Protein AF-A0A7J6PY97-F1 (afdb_monomer_lite)

Structure (mmCIF, N/CA/C/O backbone):
data_AF-A0A7J6PY97-F1
#
_entry.id   AF-A0A7J6PY97-F1
#
loop_
_atom_site.group_PDB
_atom_site.id
_atom_site.type_symbol
_atom_site.label_atom_id
_atom_site.label_alt_id
_atom_site.label_comp_id
_atom_site.label_asym_id
_atom_site.label_entity_id
_atom_site.label_seq_id
_atom_site.pdbx_PDB_ins_code
_atom_site.Cartn_x
_atom_site.Cartn_y
_atom_site.Cartn_z
_atom_site.occupancy
_atom_site.B_iso_or_equiv
_atom_site.auth_seq_id
_atom_site.auth_comp_id
_atom_site.auth_asym_id
_atom_site.auth_atom_id
_atom_site.pdbx_PDB_model_num
ATOM 1 N N . LEU A 1 1 ? 40.413 -12.281 -19.363 1.00 60.97 1 LEU A N 1
ATOM 2 C CA . LEU A 1 1 ? 40.356 -11.923 -17.928 1.00 60.97 1 LEU A CA 1
ATOM 3 C C . LEU A 1 1 ? 39.486 -12.959 -17.243 1.00 60.97 1 LEU A C 1
ATOM 5 O O . LEU A 1 1 ? 38.268 -12.900 -17.372 1.00 60.97 1 LEU A O 1
ATOM 9 N N . ASP A 1 2 ? 40.110 -13.929 -16.581 1.00 72.38 2 ASP A N 1
ATOM 10 C CA . ASP A 1 2 ? 39.382 -14.990 -15.887 1.00 72.38 2 ASP A CA 1
ATOM 11 C C . ASP A 1 2 ? 38.907 -14.480 -14.530 1.00 72.38 2 ASP A C 1
ATOM 13 O O . ASP A 1 2 ? 39.695 -14.178 -13.638 1.00 72.38 2 ASP A O 1
ATOM 17 N N . THR A 1 3 ? 37.591 -14.368 -14.366 1.00 78.06 3 THR A N 1
ATOM 18 C CA . THR A 1 3 ? 36.982 -13.816 -13.145 1.00 78.06 3 THR A CA 1
ATOM 19 C C . THR A 1 3 ? 36.873 -14.836 -12.008 1.00 78.06 3 THR A C 1
ATOM 21 O O . THR A 1 3 ? 36.283 -14.527 -10.977 1.00 78.06 3 THR A O 1
ATOM 24 N N . VAL A 1 4 ? 37.410 -16.049 -12.185 1.00 72.69 4 VAL A N 1
ATOM 25 C CA . VAL A 1 4 ? 37.319 -17.159 -11.217 1.00 72.69 4 VAL A CA 1
ATOM 26 C C . VAL A 1 4 ? 38.023 -16.811 -9.904 1.00 72.69 4 VAL A C 1
ATOM 28 O O . VAL A 1 4 ? 37.472 -17.059 -8.840 1.00 72.69 4 VAL A O 1
ATOM 31 N N . TYR A 1 5 ? 39.174 -16.138 -9.968 1.00 78.81 5 TYR A N 1
ATOM 32 C CA . TYR A 1 5 ? 39.945 -15.726 -8.785 1.00 78.81 5 TYR A CA 1
ATOM 33 C C . TYR A 1 5 ? 39.371 -14.499 -8.061 1.00 78.81 5 TYR A C 1
ATOM 35 O O . TYR A 1 5 ? 39.820 -14.151 -6.976 1.00 78.81 5 TYR A O 1
ATOM 43 N N . CYS A 1 6 ? 38.378 -13.833 -8.656 1.00 79.06 6 CYS A N 1
ATOM 44 C CA . CYS A 1 6 ? 37.723 -12.659 -8.078 1.00 79.06 6 CYS A CA 1
ATOM 45 C C . CYS A 1 6 ? 36.507 -13.040 -7.207 1.00 79.06 6 CYS A C 1
ATOM 47 O O . CYS A 1 6 ? 35.892 -12.182 -6.581 1.00 79.06 6 CYS A O 1
ATOM 49 N N . SER A 1 7 ? 36.144 -14.325 -7.149 1.00 76.19 7 SER A N 1
ATOM 50 C CA . SER A 1 7 ? 35.022 -14.816 -6.348 1.00 76.19 7 SER A CA 1
ATOM 51 C C . SER A 1 7 ? 35.428 -16.008 -5.493 1.00 76.19 7 SER A C 1
ATOM 53 O O . SER A 1 7 ? 36.114 -16.901 -5.970 1.00 76.19 7 SER A O 1
ATOM 55 N N . SER A 1 8 ? 34.910 -16.083 -4.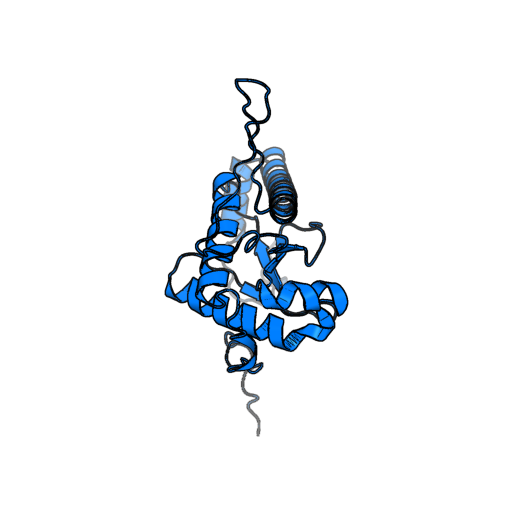267 1.00 78.69 8 SER A N 1
ATOM 56 C CA . SER A 1 8 ? 35.071 -17.252 -3.388 1.00 78.69 8 SER A CA 1
ATOM 57 C C . SER A 1 8 ? 34.285 -18.490 -3.852 1.00 78.69 8 SER A C 1
ATOM 59 O O . SER A 1 8 ? 34.395 -19.554 -3.249 1.00 78.69 8 SER A O 1
ATOM 61 N N . MET A 1 9 ? 33.474 -18.367 -4.911 1.00 78.69 9 MET A N 1
ATOM 62 C CA . MET A 1 9 ? 32.616 -19.434 -5.427 1.00 78.69 9 MET A CA 1
ATOM 63 C C . MET A 1 9 ? 33.289 -20.206 -6.567 1.00 78.69 9 MET A C 1
ATOM 65 O O . MET A 1 9 ? 33.683 -19.617 -7.572 1.00 78.69 9 MET A O 1
ATOM 69 N N . SER A 1 10 ? 33.322 -21.536 -6.444 1.00 74.38 10 SER A N 1
ATOM 70 C CA . SER A 1 10 ? 33.886 -22.460 -7.440 1.00 74.38 10 SER A CA 1
ATOM 71 C C . SER A 1 10 ? 33.006 -22.654 -8.684 1.00 74.38 10 SER A C 1
ATOM 73 O O . SER A 1 10 ? 33.524 -22.923 -9.764 1.00 74.38 10 SER A O 1
ATOM 75 N N . GLY A 1 11 ? 31.685 -22.476 -8.565 1.00 78.69 11 GLY A N 1
ATOM 76 C CA . GLY A 1 11 ? 30.726 -22.517 -9.672 1.00 78.69 11 GLY A CA 1
ATOM 77 C C . GLY A 1 11 ? 29.759 -21.336 -9.610 1.00 78.69 11 GLY A C 1
ATOM 78 O O . GLY A 1 11 ? 29.258 -20.995 -8.538 1.00 78.69 11 GLY A O 1
ATOM 79 N N . ARG A 1 12 ? 29.496 -20.691 -10.753 1.00 81.75 12 ARG A N 1
ATOM 80 C CA . ARG A 1 12 ? 28.625 -19.506 -10.843 1.00 81.75 12 ARG A CA 1
ATOM 81 C C . ARG A 1 12 ? 27.632 -19.646 -11.993 1.00 81.75 12 ARG A C 1
ATOM 83 O O . ARG A 1 12 ? 28.009 -20.019 -13.100 1.00 81.75 12 ARG A O 1
ATOM 90 N N . LYS A 1 13 ? 26.360 -19.336 -11.728 1.00 87.38 13 LYS A N 1
ATOM 91 C CA . LYS A 1 13 ? 25.319 -19.263 -12.762 1.00 87.38 13 LYS A CA 1
ATOM 92 C C . LYS A 1 13 ? 25.495 -17.990 -13.591 1.00 87.38 13 LYS A C 1
ATOM 94 O O . LYS A 1 13 ? 25.892 -16.949 -13.074 1.00 87.38 13 LYS A O 1
ATOM 99 N N . ALA A 1 14 ? 25.165 -18.063 -14.878 1.00 87.62 14 ALA A N 1
ATOM 100 C CA . ALA A 1 14 ? 25.245 -16.933 -15.803 1.00 87.62 14 ALA A CA 1
ATOM 101 C C . ALA A 1 14 ? 24.028 -15.986 -15.683 1.00 87.62 14 ALA A C 1
ATOM 103 O O . ALA A 1 14 ? 23.332 -15.724 -16.664 1.00 87.62 14 ALA A O 1
ATOM 104 N N . ASP A 1 15 ? 23.751 -15.462 -14.485 1.00 90.50 15 ASP A N 1
ATOM 105 C CA . ASP A 1 15 ? 22.575 -14.608 -14.235 1.00 90.50 15 ASP A CA 1
ATOM 106 C C . ASP A 1 15 ? 22.628 -13.279 -15.012 1.00 90.50 15 ASP A C 1
ATOM 108 O O . ASP A 1 15 ? 21.596 -12.756 -15.441 1.00 90.50 15 ASP A O 1
ATOM 112 N N . ALA A 1 16 ? 23.840 -12.787 -15.294 1.00 91.88 16 ALA A N 1
ATOM 113 C CA . ALA A 1 16 ? 24.071 -11.581 -16.087 1.00 91.88 16 ALA A CA 1
ATOM 114 C C . ALA A 1 16 ? 23.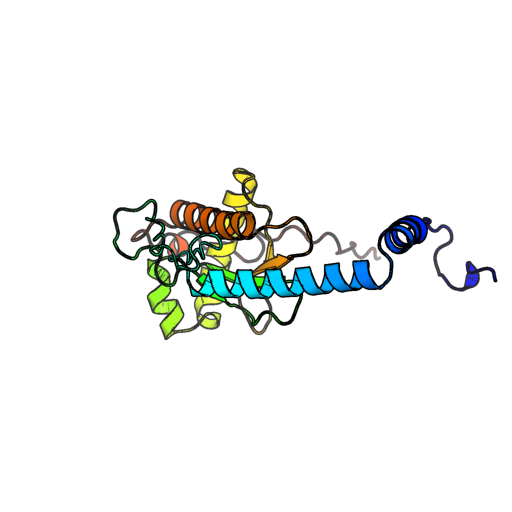500 -11.674 -17.512 1.00 91.88 16 ALA A C 1
ATOM 116 O O . ALA A 1 16 ? 23.140 -10.652 -18.090 1.00 91.88 16 ALA A O 1
ATOM 117 N N . PHE A 1 17 ? 23.367 -12.880 -18.077 1.00 92.81 17 PHE A N 1
ATOM 118 C CA . PHE A 1 17 ? 22.875 -13.051 -19.444 1.00 92.81 17 PHE A CA 1
ATOM 119 C C . PHE A 1 17 ? 21.411 -12.616 -19.594 1.00 92.81 17 PHE A C 1
ATOM 121 O O . PHE A 1 17 ? 21.061 -11.935 -20.557 1.00 92.81 17 PHE A O 1
ATOM 128 N N . LYS A 1 18 ? 20.560 -12.927 -18.606 1.00 94.69 18 LYS A N 1
ATOM 129 C CA . LYS A 1 18 ? 19.148 -12.504 -18.604 1.00 94.69 18 LYS A CA 1
ATOM 130 C C . LYS A 1 18 ? 19.026 -10.983 -18.523 1.00 94.69 18 LYS A C 1
ATOM 132 O O . LYS A 1 18 ? 18.247 -10.386 -19.262 1.00 94.69 18 LYS A O 1
ATOM 137 N N . ALA A 1 19 ? 19.825 -10.367 -17.649 1.00 93.50 19 ALA A N 1
ATOM 138 C CA . ALA A 1 19 ? 19.881 -8.917 -17.514 1.00 93.50 19 ALA A CA 1
ATOM 139 C C . ALA A 1 19 ? 20.387 -8.259 -18.806 1.00 93.50 19 ALA A C 1
ATOM 141 O O . ALA A 1 19 ? 19.787 -7.295 -19.269 1.00 93.50 19 ALA A O 1
ATOM 142 N N . TRP A 1 20 ? 21.427 -8.816 -19.432 1.00 95.25 20 TRP A N 1
ATOM 143 C CA . TRP A 1 20 ? 21.980 -8.316 -20.689 1.00 95.25 20 TRP A CA 1
ATOM 144 C C . TRP A 1 20 ? 20.972 -8.376 -21.843 1.00 95.25 20 TRP A C 1
ATOM 146 O O . TRP A 1 20 ? 20.809 -7.377 -22.539 1.00 95.25 20 TRP A O 1
ATOM 156 N N . ILE A 1 21 ? 20.242 -9.490 -22.015 1.00 96.94 21 ILE A N 1
ATOM 157 C CA . ILE A 1 21 ? 19.179 -9.593 -23.034 1.00 96.94 21 ILE A CA 1
ATOM 158 C C . ILE A 1 21 ? 18.110 -8.525 -22.803 1.00 96.94 21 ILE A C 1
ATOM 160 O O . ILE A 1 21 ? 17.719 -7.825 -23.739 1.00 96.94 21 ILE A O 1
ATOM 164 N N . LEU A 1 22 ? 17.641 -8.382 -21.560 1.00 95.25 22 LEU A N 1
ATOM 165 C CA . LEU A 1 22 ? 16.639 -7.376 -21.223 1.00 95.25 22 LEU A CA 1
ATOM 166 C C . LEU A 1 22 ? 17.145 -5.962 -21.540 1.00 95.25 22 LEU A C 1
ATOM 168 O O . LEU A 1 22 ? 16.422 -5.174 -22.149 1.00 95.25 22 LEU A O 1
ATOM 172 N N . TRP A 1 23 ? 18.393 -5.662 -21.181 1.00 95.81 23 TRP A N 1
ATOM 173 C CA . TRP A 1 23 ? 19.014 -4.363 -21.423 1.00 95.81 23 TRP A CA 1
ATOM 174 C C . TRP A 1 23 ? 19.186 -4.080 -22.916 1.00 95.81 23 TRP A C 1
ATOM 176 O O . TRP A 1 23 ? 18.902 -2.975 -23.363 1.00 95.81 23 TRP A O 1
ATOM 186 N N . LYS A 1 24 ? 19.579 -5.077 -23.718 1.00 96.50 24 LYS A N 1
ATOM 187 C CA . LYS A 1 24 ? 19.664 -4.940 -25.180 1.00 96.50 24 LYS A CA 1
ATOM 188 C C . LYS A 1 24 ? 18.303 -4.703 -25.827 1.00 96.50 24 LYS A C 1
ATOM 190 O O . LYS A 1 24 ? 18.230 -3.931 -26.775 1.00 96.50 24 LYS A O 1
ATOM 195 N N . LYS A 1 25 ? 17.239 -5.325 -25.310 1.00 96.38 25 LYS A N 1
ATOM 196 C CA . LYS A 1 25 ? 15.869 -5.115 -25.799 1.00 96.38 25 LYS A CA 1
ATOM 197 C C . LYS A 1 25 ? 15.329 -3.722 -25.459 1.00 96.38 25 LYS A C 1
ATOM 199 O O . LYS A 1 25 ? 14.658 -3.118 -26.284 1.00 96.38 25 LYS A O 1
ATOM 204 N N . MET A 1 26 ? 15.570 -3.243 -24.239 1.00 94.44 26 MET A N 1
ATOM 205 C CA . MET A 1 26 ? 14.973 -2.002 -23.723 1.00 94.44 26 MET A CA 1
ATOM 206 C C . MET A 1 26 ? 15.826 -0.753 -23.990 1.00 94.44 26 MET A C 1
ATOM 208 O O . MET A 1 26 ? 15.290 0.350 -24.085 1.00 94.44 26 MET A O 1
ATOM 212 N N . GLY A 1 27 ? 17.149 -0.910 -24.061 1.00 97.00 27 GLY A N 1
ATOM 213 C CA . GLY A 1 27 ? 18.105 0.194 -24.045 1.00 97.00 27 GLY A CA 1
ATOM 214 C C . GLY A 1 27 ? 18.125 0.963 -22.717 1.00 97.00 27 GLY A C 1
ATOM 215 O O . GLY A 1 27 ? 17.323 0.721 -21.809 1.00 97.00 27 GLY A O 1
ATOM 216 N N . ASP A 1 28 ? 19.035 1.931 -22.615 1.00 97.25 28 ASP A N 1
ATOM 217 C CA . ASP A 1 28 ? 19.195 2.753 -21.407 1.00 97.25 28 ASP A CA 1
ATOM 218 C C . ASP A 1 28 ? 17.947 3.598 -21.130 1.00 97.25 28 ASP A C 1
ATOM 220 O O . ASP A 1 28 ? 17.461 3.654 -19.999 1.00 97.25 28 ASP A O 1
ATOM 224 N N . CYS A 1 29 ? 17.367 4.198 -22.175 1.00 96.56 29 CYS A N 1
ATOM 225 C CA . CYS A 1 29 ? 16.146 4.993 -22.061 1.00 96.56 29 CYS A CA 1
ATOM 226 C C . CYS A 1 29 ? 14.952 4.151 -21.589 1.00 96.56 29 CYS A C 1
ATOM 228 O O . CYS A 1 29 ? 14.203 4.596 -20.721 1.00 96.56 29 CYS A O 1
ATOM 230 N N . GLY A 1 30 ? 14.783 2.930 -22.109 1.00 95.00 30 GLY A N 1
ATOM 231 C CA . GLY A 1 30 ? 13.690 2.045 -21.704 1.00 95.00 30 GLY A CA 1
ATOM 232 C C . GLY A 1 30 ? 13.821 1.580 -20.254 1.00 95.00 30 GLY A C 1
ATOM 233 O O . GLY A 1 30 ? 12.833 1.565 -19.518 1.00 95.00 30 GLY A O 1
ATOM 234 N N . MET A 1 31 ? 15.041 1.264 -19.810 1.00 94.75 31 MET A N 1
ATOM 235 C CA . MET A 1 31 ? 15.306 0.938 -18.405 1.00 94.75 31 MET A CA 1
ATOM 236 C C . MET A 1 31 ? 15.073 2.144 -17.488 1.00 94.75 31 MET A C 1
ATOM 238 O O . MET A 1 31 ? 14.416 2.005 -16.456 1.00 94.75 31 MET A O 1
ATOM 242 N N . ALA A 1 32 ? 15.526 3.336 -17.885 1.00 95.38 32 ALA A N 1
ATOM 243 C CA . ALA A 1 32 ? 15.281 4.565 -17.135 1.00 95.38 32 ALA A CA 1
ATOM 244 C C . ALA A 1 32 ? 13.780 4.884 -17.027 1.00 95.38 32 ALA A C 1
ATOM 246 O O . ALA A 1 32 ? 13.307 5.251 -15.954 1.00 95.38 32 ALA A O 1
ATOM 247 N N . ASN A 1 33 ? 13.012 4.691 -18.102 1.00 94.69 33 ASN A N 1
ATOM 248 C CA . ASN A 1 33 ? 11.563 4.896 -18.091 1.00 94.69 33 ASN A CA 1
ATOM 249 C C . ASN A 1 33 ? 10.845 3.912 -17.166 1.00 94.69 33 ASN A C 1
ATOM 251 O O . ASN A 1 33 ? 9.954 4.332 -16.435 1.00 94.69 33 ASN A O 1
ATOM 255 N N . ARG A 1 34 ? 11.268 2.641 -17.116 1.00 93.00 34 ARG A N 1
ATOM 256 C CA . ARG A 1 34 ? 10.727 1.679 -16.142 1.00 93.00 34 ARG A CA 1
ATOM 257 C C . ARG A 1 34 ? 10.962 2.122 -14.704 1.00 93.00 34 ARG A C 1
ATOM 259 O O . ARG A 1 34 ? 10.047 2.046 -13.898 1.00 93.00 34 ARG A O 1
ATOM 266 N N . VAL A 1 35 ? 12.161 2.610 -14.385 1.00 92.62 35 VAL A N 1
ATOM 267 C CA . VAL A 1 35 ? 12.449 3.128 -13.040 1.00 92.62 35 VAL A CA 1
ATOM 268 C C . VAL A 1 35 ? 11.568 4.338 -12.731 1.00 92.62 35 VAL A C 1
ATOM 270 O O . VAL A 1 35 ? 10.950 4.373 -11.673 1.00 92.62 35 VAL A O 1
ATOM 273 N N . ARG A 1 36 ? 11.448 5.299 -13.656 1.00 93.88 36 ARG A N 1
ATOM 274 C CA . ARG A 1 36 ? 10.569 6.468 -13.476 1.00 93.88 36 ARG A CA 1
ATOM 275 C C . ARG A 1 36 ? 9.121 6.058 -13.222 1.00 93.88 36 ARG A C 1
ATOM 277 O O . ARG A 1 36 ? 8.528 6.549 -12.271 1.00 93.88 36 ARG A O 1
ATOM 284 N N . LEU A 1 37 ? 8.602 5.116 -14.007 1.00 92.75 37 LEU A N 1
ATOM 285 C CA . LEU A 1 37 ? 7.240 4.606 -13.870 1.00 92.75 37 LEU A CA 1
ATOM 286 C C . LEU A 1 37 ? 6.983 4.013 -12.475 1.00 92.75 37 LEU A C 1
ATOM 288 O O . LEU A 1 37 ? 5.970 4.311 -11.854 1.00 92.75 37 LEU A O 1
ATOM 292 N N . VAL A 1 38 ? 7.937 3.249 -11.935 1.00 92.75 38 VAL A N 1
ATOM 293 C CA . VAL A 1 38 ? 7.866 2.703 -10.566 1.00 92.75 38 VAL A CA 1
ATOM 294 C C . VAL A 1 38 ? 7.747 3.812 -9.510 1.00 92.75 38 VAL A C 1
ATOM 296 O O . VAL A 1 38 ? 6.965 3.692 -8.560 1.00 92.75 38 VAL A O 1
ATOM 299 N N . TYR A 1 39 ? 8.496 4.908 -9.663 1.00 92.56 39 TYR A N 1
ATOM 300 C CA . TYR A 1 39 ? 8.377 6.066 -8.771 1.00 92.56 39 TYR A CA 1
ATOM 301 C C . TYR A 1 39 ? 7.027 6.769 -8.927 1.00 92.56 39 TYR A C 1
ATOM 303 O O . TYR A 1 39 ? 6.396 7.071 -7.914 1.00 92.56 39 TYR A O 1
ATOM 311 N N . THR A 1 40 ? 6.556 6.964 -10.162 1.00 92.31 40 THR A N 1
ATOM 312 C CA . THR A 1 40 ? 5.234 7.538 -10.451 1.00 92.31 40 THR A CA 1
ATOM 313 C C . THR A 1 40 ? 4.126 6.729 -9.782 1.00 92.31 40 THR A C 1
ATOM 315 O O . THR A 1 40 ? 3.372 7.286 -8.990 1.00 92.31 40 THR A O 1
ATOM 318 N N . HIS A 1 41 ? 4.097 5.407 -9.968 1.00 91.75 41 HIS A N 1
ATOM 319 C CA . HIS A 1 41 ? 3.106 4.546 -9.316 1.00 91.75 41 HIS A CA 1
ATOM 320 C C . HIS A 1 41 ? 3.176 4.607 -7.793 1.00 91.75 41 HIS A C 1
ATOM 322 O O . HIS A 1 41 ? 2.152 4.591 -7.120 1.00 91.75 41 HIS A O 1
ATOM 328 N N . THR A 1 42 ? 4.376 4.719 -7.220 1.00 93.62 42 THR A N 1
ATOM 329 C CA . THR A 1 42 ? 4.511 4.847 -5.764 1.00 93.62 42 THR A CA 1
ATOM 330 C C . THR A 1 42 ? 3.901 6.157 -5.256 1.00 93.62 42 THR A C 1
ATOM 332 O O . THR A 1 42 ? 3.226 6.157 -4.223 1.00 93.62 42 THR A O 1
ATOM 335 N N . GLN A 1 43 ? 4.096 7.260 -5.982 1.00 92.88 43 GLN A N 1
ATOM 336 C CA . GLN A 1 43 ? 3.505 8.558 -5.651 1.00 92.88 43 GLN A CA 1
ATOM 337 C C . GLN A 1 43 ? 1.983 8.556 -5.830 1.00 92.88 43 GLN A C 1
ATOM 339 O O . GLN A 1 43 ? 1.268 9.000 -4.932 1.00 92.88 43 GLN A O 1
ATOM 344 N N . GLU A 1 44 ? 1.486 8.003 -6.937 1.00 91.50 44 GLU A N 1
ATOM 345 C CA . GLU A 1 44 ? 0.053 7.841 -7.206 1.00 91.50 44 GLU A CA 1
ATOM 346 C C . GLU A 1 44 ? -0.616 7.000 -6.120 1.00 91.50 44 GLU A C 1
ATOM 348 O O . GLU A 1 44 ? -1.639 7.392 -5.560 1.00 91.50 44 GLU A O 1
ATOM 353 N N . PHE A 1 45 ? -0.004 5.877 -5.745 1.00 93.38 45 PHE A N 1
ATOM 354 C CA . PHE A 1 45 ? -0.554 5.013 -4.713 1.00 93.38 45 PHE A CA 1
ATOM 355 C C . PHE A 1 45 ? -0.591 5.699 -3.342 1.00 93.38 45 PHE A C 1
ATOM 357 O O . PHE A 1 45 ? -1.567 5.575 -2.601 1.00 93.38 45 PHE A O 1
ATOM 364 N N . ALA A 1 46 ? 0.442 6.480 -3.012 1.00 94.12 46 ALA A N 1
ATOM 365 C CA . ALA A 1 46 ? 0.458 7.296 -1.802 1.00 94.12 46 ALA A CA 1
ATOM 366 C C . ALA A 1 46 ? -0.615 8.398 -1.821 1.00 94.12 46 ALA A C 1
ATOM 368 O O . ALA A 1 46 ? -1.203 8.696 -0.782 1.00 94.12 46 ALA A O 1
ATOM 369 N N . ALA A 1 47 ? -0.902 8.990 -2.983 1.00 92.31 47 ALA A N 1
ATOM 370 C CA . ALA A 1 47 ? -2.000 9.940 -3.138 1.00 92.31 47 ALA A CA 1
ATOM 371 C C . ALA A 1 47 ? -3.367 9.264 -2.934 1.00 92.31 47 ALA A C 1
ATOM 373 O O . ALA A 1 47 ? -4.194 9.797 -2.195 1.00 92.31 47 ALA A O 1
ATOM 374 N N . MET A 1 48 ? -3.570 8.063 -3.489 1.00 91.69 48 MET A N 1
ATOM 375 C CA . MET A 1 48 ? -4.798 7.281 -3.286 1.00 91.69 48 MET A CA 1
ATOM 376 C C . MET A 1 48 ? -5.018 6.900 -1.820 1.00 91.69 48 MET A C 1
ATOM 378 O O . MET A 1 48 ? -6.142 6.967 -1.332 1.00 91.69 48 MET A O 1
ATOM 382 N N . LEU A 1 49 ? -3.954 6.541 -1.092 1.00 93.19 49 LEU A N 1
ATOM 383 C CA . LEU A 1 49 ? -4.035 6.260 0.347 1.00 93.19 49 LEU A CA 1
ATOM 384 C C . LEU A 1 49 ? -4.535 7.472 1.144 1.00 93.19 49 LEU A C 1
ATOM 386 O O . LEU A 1 49 ? -5.297 7.299 2.090 1.00 93.19 49 LEU A O 1
ATOM 390 N N . ARG A 1 50 ? -4.127 8.689 0.759 1.00 91.88 50 ARG A N 1
ATOM 391 C CA . ARG A 1 50 ? -4.565 9.934 1.410 1.00 91.88 50 ARG A CA 1
ATOM 392 C C . ARG A 1 50 ? -5.995 10.329 1.048 1.00 91.88 50 ARG A C 1
ATOM 394 O O . ARG A 1 50 ? -6.650 10.973 1.857 1.00 91.88 50 ARG A O 1
ATOM 401 N N . SER A 1 51 ? -6.456 10.006 -0.162 1.00 89.38 51 SER A N 1
ATOM 402 C CA . SER A 1 51 ? -7.799 10.380 -0.623 1.00 89.38 51 SER A CA 1
ATOM 403 C C . SER A 1 51 ? -8.877 9.348 -0.291 1.00 89.38 51 SER A C 1
ATOM 405 O O . SER A 1 51 ? -10.057 9.656 -0.424 1.00 89.38 51 SER A O 1
ATOM 407 N N . PHE A 1 52 ? -8.506 8.133 0.123 1.00 88.25 52 PHE A N 1
ATOM 408 C CA . PHE A 1 52 ? -9.452 7.072 0.475 1.00 88.25 52 PHE A CA 1
ATOM 409 C C . PHE A 1 52 ? -10.447 7.531 1.567 1.00 88.25 52 PHE A C 1
ATOM 411 O O . PHE A 1 52 ? -10.003 8.122 2.553 1.00 88.25 52 PHE A O 1
ATOM 418 N N . PRO A 1 53 ? -11.769 7.259 1.451 1.00 83.81 53 PRO A N 1
ATOM 419 C CA . PRO A 1 53 ? -12.465 6.354 0.515 1.00 83.81 53 PRO A CA 1
ATOM 420 C C . PRO A 1 53 ? -12.870 6.968 -0.829 1.00 83.81 53 PRO A C 1
ATOM 422 O O . PRO A 1 53 ? -13.603 6.343 -1.597 1.00 83.81 53 PRO A O 1
ATOM 425 N N . VAL A 1 54 ? -12.424 8.187 -1.115 1.00 83.00 54 VAL A N 1
ATOM 426 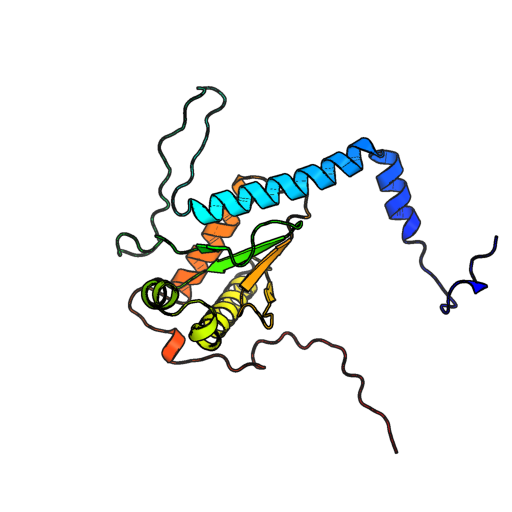C CA . VAL A 1 54 ? -12.795 8.907 -2.327 1.00 83.00 54 VAL A CA 1
ATOM 427 C C . VAL A 1 54 ? -11.845 8.555 -3.463 1.00 83.00 54 VAL A C 1
ATOM 429 O O . VAL A 1 54 ? -10.645 8.859 -3.417 1.00 83.00 54 VAL A O 1
ATOM 432 N N . ARG A 1 55 ? -12.400 7.964 -4.524 1.00 77.19 55 ARG A N 1
ATOM 433 C CA . ARG A 1 55 ? -11.711 7.872 -5.808 1.00 77.19 55 ARG A CA 1
ATOM 434 C C . ARG A 1 55 ? -11.988 9.138 -6.604 1.00 77.19 55 ARG A C 1
ATOM 436 O O . ARG A 1 55 ? -13.132 9.427 -6.937 1.00 77.19 55 ARG A O 1
ATOM 443 N N . LYS A 1 56 ? -10.930 9.875 -6.933 1.00 68.31 56 LYS A N 1
ATOM 444 C CA . LYS A 1 56 ? -10.993 10.935 -7.941 1.00 68.31 56 LYS A CA 1
ATOM 445 C C . LYS A 1 56 ? -10.654 10.300 -9.280 1.00 68.31 56 LYS A C 1
ATOM 447 O O . LYS A 1 56 ? -9.541 9.805 -9.446 1.00 68.31 56 LYS A O 1
ATOM 452 N N . GLN A 1 57 ? -11.618 10.259 -10.187 1.00 65.38 57 GLN A N 1
ATOM 453 C CA . GLN A 1 57 ? -11.410 9.801 -11.552 1.00 65.38 57 GLN A CA 1
ATOM 454 C C . GLN A 1 57 ? -11.404 11.031 -12.459 1.00 65.38 57 GLN A C 1
ATOM 456 O O . GLN A 1 57 ? -12.225 11.936 -12.308 1.00 65.38 57 GLN A O 1
ATOM 461 N N . PHE A 1 58 ? -10.394 11.118 -13.317 1.00 55.00 58 PHE A N 1
ATOM 462 C CA . PHE A 1 58 ? -10.297 12.168 -14.319 1.00 55.00 58 PHE A CA 1
ATOM 463 C C . PHE A 1 58 ? -10.737 11.561 -15.645 1.00 55.00 58 PHE A C 1
ATOM 465 O O . PHE A 1 58 ? -10.110 10.606 -16.105 1.00 55.00 58 PHE A O 1
ATOM 472 N N . ASP A 1 59 ? -11.823 12.077 -16.217 1.00 57.28 59 ASP A N 1
ATOM 473 C CA . ASP A 1 59 ? -12.255 11.686 -17.553 1.00 57.28 59 ASP A CA 1
ATOM 474 C C . ASP A 1 59 ? -11.450 12.496 -18.579 1.00 57.28 59 ASP A C 1
ATOM 476 O O . ASP A 1 59 ? -11.661 13.698 -18.766 1.00 57.28 59 ASP A O 1
ATOM 480 N N . GLU A 1 60 ? -10.497 11.834 -19.240 1.00 57.69 60 GLU A N 1
ATOM 481 C CA . GLU A 1 60 ? -9.681 12.442 -20.295 1.00 57.69 60 GLU A CA 1
ATOM 482 C C . GLU A 1 60 ? -10.515 12.878 -21.508 1.00 57.69 60 GLU A C 1
ATOM 484 O O . GLU A 1 60 ? -10.146 13.844 -22.177 1.00 57.69 60 GLU A O 1
ATOM 489 N N . ALA A 1 61 ? -11.642 12.211 -21.788 1.00 59.72 61 ALA A N 1
ATOM 490 C CA . ALA A 1 61 ? -12.497 12.528 -22.929 1.00 59.72 61 ALA A CA 1
ATOM 491 C C . ALA A 1 61 ? -13.331 13.793 -22.693 1.00 59.72 61 ALA A C 1
ATOM 493 O O . ALA A 1 61 ? -13.612 14.531 -23.639 1.00 59.72 61 ALA A O 1
ATOM 494 N N . GLN A 1 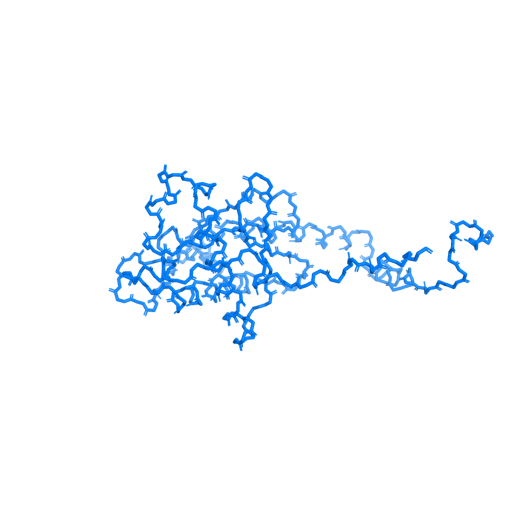62 ? -1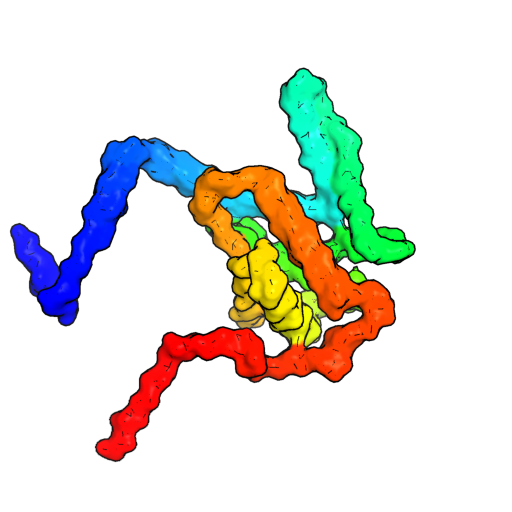3.709 14.059 -21.441 1.00 59.06 62 GLN A N 1
ATOM 495 C CA . GLN A 1 62 ? -14.523 15.219 -21.068 1.00 59.06 62 GLN A CA 1
ATOM 496 C C . GLN A 1 62 ? -13.718 16.357 -20.427 1.00 59.06 62 GLN A C 1
ATOM 498 O O . GLN A 1 62 ? -14.272 17.433 -20.217 1.00 59.06 62 GLN A O 1
ATOM 503 N N . GLN A 1 63 ? -12.427 16.149 -20.126 1.00 58.75 63 GLN A N 1
ATOM 504 C CA . GLN A 1 63 ? -11.585 17.088 -19.363 1.00 58.75 63 GLN A CA 1
ATOM 505 C C . GLN A 1 63 ? -12.245 17.561 -18.054 1.00 58.75 63 GLN A C 1
ATOM 507 O O . GLN A 1 63 ? -12.020 18.680 -17.587 1.00 58.75 63 GLN A O 1
ATOM 512 N N . LEU A 1 64 ? -13.067 16.703 -17.454 1.00 63.00 64 LEU A N 1
ATOM 513 C CA . LEU A 1 64 ? -13.810 16.975 -16.233 1.00 63.00 64 LEU A CA 1
ATOM 514 C C . LEU A 1 64 ? -13.439 15.928 -15.183 1.00 63.00 64 LEU A C 1
ATOM 516 O O . LEU A 1 64 ? -13.185 14.762 -15.487 1.00 63.00 64 LEU A O 1
ATOM 520 N N . TYR A 1 65 ? -13.385 16.362 -13.926 1.00 58.62 65 TYR A N 1
ATOM 521 C CA . TYR A 1 65 ? -13.363 15.424 -12.813 1.00 58.62 65 TYR A CA 1
ATOM 522 C C . TYR A 1 65 ? -14.755 14.816 -12.700 1.00 58.62 65 TYR A C 1
ATOM 524 O O . TYR A 1 65 ? -15.728 15.549 -12.520 1.00 58.62 65 TYR A O 1
ATOM 532 N N . GLU A 1 66 ? -14.838 13.494 -12.821 1.00 61.72 66 GLU A N 1
ATOM 533 C CA . GLU A 1 66 ? -16.072 12.774 -12.532 1.00 61.72 66 GLU A CA 1
ATOM 534 C C . GLU A 1 66 ? -16.416 12.928 -11.047 1.00 61.72 66 GLU A C 1
ATOM 536 O O . GLU A 1 66 ? -15.535 13.147 -10.200 1.00 61.72 66 GLU A O 1
ATOM 541 N N . ASP A 1 67 ? -17.706 12.802 -10.729 1.00 60.31 67 ASP A N 1
ATOM 542 C CA . ASP A 1 67 ? -18.163 12.838 -9.348 1.00 60.31 67 ASP A CA 1
ATOM 543 C C . ASP A 1 67 ? -17.391 11.803 -8.507 1.00 60.31 67 ASP A C 1
ATOM 545 O O . ASP A 1 67 ? -17.219 10.653 -8.928 1.00 60.31 67 ASP A O 1
ATOM 549 N N . PRO A 1 68 ? -16.898 12.188 -7.316 1.00 64.31 68 PRO A N 1
ATOM 550 C CA . PRO A 1 68 ? -16.077 11.317 -6.495 1.00 64.31 68 PRO A CA 1
ATOM 551 C C . PRO A 1 68 ? -16.828 10.030 -6.144 1.00 64.31 68 PRO A C 1
ATOM 553 O O . PRO A 1 68 ? -17.818 10.051 -5.411 1.00 64.31 68 PRO A O 1
ATOM 556 N N . ILE A 1 69 ? -16.323 8.891 -6.622 1.00 64.50 69 ILE A N 1
ATOM 557 C CA . ILE A 1 69 ? -16.872 7.585 -6.258 1.00 64.50 69 ILE A CA 1
ATOM 558 C C . ILE A 1 69 ? -16.467 7.326 -4.805 1.00 64.50 69 ILE A C 1
ATOM 560 O O . ILE A 1 69 ? -15.301 7.054 -4.505 1.00 64.50 69 ILE A O 1
ATOM 564 N N . VAL A 1 70 ? -17.435 7.456 -3.897 1.00 66.31 70 VAL A N 1
ATOM 565 C CA . VAL A 1 70 ? -17.272 7.118 -2.481 1.00 66.31 70 VAL A CA 1
ATOM 566 C C . VAL A 1 70 ? -17.529 5.628 -2.317 1.00 66.31 70 VAL A C 1
ATOM 568 O O . VAL A 1 70 ? -18.652 5.150 -2.493 1.00 66.31 70 VAL A O 1
ATOM 571 N N . GLU A 1 71 ? -16.489 4.881 -1.964 1.00 67.62 71 GLU A N 1
ATOM 572 C CA . GLU A 1 71 ? -16.631 3.453 -1.686 1.00 67.62 71 GLU A CA 1
ATOM 573 C C . GLU A 1 71 ? -17.450 3.260 -0.401 1.00 67.62 71 GLU A C 1
ATOM 575 O O . GLU A 1 71 ? -16.981 3.526 0.714 1.00 67.62 71 GLU A O 1
ATOM 580 N N . LYS A 1 72 ? -18.690 2.778 -0.554 1.00 63.34 72 LYS A N 1
ATOM 581 C CA . LYS A 1 72 ? -19.532 2.373 0.576 1.00 63.34 72 LYS A CA 1
ATOM 582 C C . LYS A 1 72 ? -18.916 1.134 1.220 1.00 63.34 72 LYS A C 1
ATOM 584 O O . LYS A 1 72 ? -18.670 0.127 0.558 1.00 63.34 72 LYS A O 1
ATOM 589 N N . GLY A 1 73 ? -18.614 1.227 2.513 1.00 58.28 73 GLY A N 1
ATOM 590 C CA . GLY A 1 73 ? -18.103 0.094 3.274 1.00 58.28 73 GLY A CA 1
ATOM 591 C C . GLY A 1 73 ? -19.137 -1.034 3.367 1.00 58.28 73 GLY A C 1
ATOM 592 O O . GLY A 1 73 ? -20.332 -0.782 3.239 1.00 58.28 73 GLY A O 1
ATOM 593 N N . PRO A 1 74 ? -18.702 -2.274 3.637 1.00 53.69 74 PRO A N 1
ATOM 594 C CA . PRO A 1 74 ? -19.590 -3.420 3.853 1.00 53.69 74 PRO A CA 1
ATOM 595 C C . PRO A 1 74 ? -20.403 -3.338 5.166 1.00 53.69 74 PRO A C 1
ATOM 597 O O . PRO A 1 74 ? -20.999 -4.329 5.571 1.00 53.69 74 PRO A O 1
ATOM 600 N N . SER A 1 75 ? -20.391 -2.196 5.858 1.00 55.56 75 SER A N 1
ATOM 601 C CA . SER A 1 75 ? -20.934 -2.007 7.203 1.00 55.56 75 SER A CA 1
ATOM 602 C C . SER A 1 75 ? -21.914 -0.839 7.239 1.00 55.56 75 SER A C 1
ATOM 604 O O . SER A 1 75 ? -21.601 0.224 6.708 1.00 55.56 75 SER A O 1
ATOM 606 N N . ASP A 1 76 ? -23.024 -1.002 7.959 1.00 58.22 76 ASP A N 1
ATOM 607 C CA . ASP A 1 76 ? -24.100 -0.011 8.144 1.00 58.22 76 ASP A CA 1
ATOM 608 C C . ASP A 1 76 ? -23.684 1.277 8.897 1.00 58.22 76 ASP A C 1
ATOM 610 O O . ASP A 1 76 ? -24.521 2.125 9.197 1.00 58.22 76 ASP A O 1
ATOM 614 N N . VAL A 1 77 ? -22.396 1.434 9.231 1.00 67.50 77 VAL A N 1
ATOM 615 C CA . VAL A 1 77 ? -21.858 2.585 9.969 1.00 67.50 77 VAL A CA 1
ATOM 616 C C . VAL A 1 77 ? -21.361 3.649 8.991 1.00 67.50 77 VAL A C 1
ATOM 618 O O . VAL A 1 77 ? -20.415 3.430 8.229 1.00 67.50 77 VAL A O 1
ATOM 621 N N . GLU A 1 78 ? -21.991 4.820 9.033 1.00 70.44 78 GLU A N 1
ATOM 622 C CA . GLU A 1 78 ? -21.586 5.996 8.263 1.00 70.44 78 GLU A CA 1
ATOM 623 C C . GLU A 1 78 ? -20.150 6.417 8.634 1.00 70.44 78 GLU A C 1
ATOM 625 O O . GLU A 1 78 ? -19.769 6.429 9.805 1.00 70.44 78 GLU A O 1
ATOM 630 N N . GLY A 1 79 ? -19.312 6.689 7.629 1.00 76.00 79 GLY A N 1
ATOM 631 C CA . GLY A 1 79 ? -17.905 7.057 7.839 1.00 76.00 79 GLY A CA 1
ATOM 632 C C . GLY A 1 79 ? -16.979 5.914 8.285 1.00 76.00 79 GLY A C 1
ATOM 633 O O . GLY A 1 79 ? -15.827 6.151 8.653 1.00 76.00 79 GLY A O 1
ATOM 634 N N . ALA A 1 80 ? -17.407 4.645 8.216 1.00 79.81 80 ALA A N 1
ATOM 635 C CA . ALA A 1 80 ? -16.571 3.496 8.602 1.00 79.81 80 ALA A CA 1
ATOM 636 C C . ALA A 1 80 ? -15.226 3.406 7.851 1.00 79.81 80 ALA A C 1
ATOM 638 O O . ALA A 1 80 ? -14.274 2.786 8.334 1.00 79.81 80 ALA A O 1
ATOM 639 N N . ASN A 1 81 ? -15.110 4.037 6.684 1.00 84.19 81 ASN A N 1
ATOM 640 C CA . ASN A 1 81 ? -13.900 4.045 5.861 1.00 84.19 81 ASN A CA 1
ATOM 641 C C . ASN A 1 81 ? -13.046 5.313 6.022 1.00 84.19 81 ASN A C 1
ATOM 643 O O . ASN A 1 81 ? -11.925 5.355 5.513 1.00 84.19 81 ASN A O 1
ATOM 647 N N . ASP A 1 82 ? -13.539 6.318 6.741 1.00 84.69 82 ASP A N 1
ATOM 648 C CA . ASP A 1 82 ? -12.888 7.622 6.821 1.00 84.69 82 ASP A CA 1
ATOM 649 C C . ASP A 1 82 ? -11.603 7.525 7.634 1.00 84.69 82 ASP A C 1
ATOM 651 O O . ASP A 1 82 ? -11.595 6.987 8.744 1.00 84.69 82 ASP A O 1
ATOM 655 N N . ASN A 1 83 ? -10.498 8.038 7.088 1.00 87.62 83 ASN A N 1
ATOM 656 C CA . ASN A 1 83 ? -9.178 7.931 7.712 1.00 87.62 83 ASN A CA 1
ATOM 657 C C . ASN A 1 83 ? -8.777 6.474 8.021 1.00 87.62 83 ASN A C 1
ATOM 659 O O . ASN A 1 83 ? -8.129 6.197 9.025 1.00 87.62 83 ASN A O 1
ATOM 663 N N . ALA A 1 84 ? -9.177 5.514 7.178 1.00 92.19 84 ALA A N 1
ATOM 664 C CA . ALA A 1 84 ? -8.780 4.115 7.346 1.00 92.19 84 ALA A CA 1
ATOM 665 C C . ALA A 1 84 ? -7.283 3.878 7.102 1.00 92.19 84 ALA A C 1
ATOM 667 O O . ALA A 1 84 ? -6.705 2.959 7.686 1.00 92.19 84 ALA A O 1
ATOM 668 N N . PHE A 1 85 ? -6.664 4.682 6.235 1.00 95.38 85 PHE A N 1
ATOM 669 C CA . PHE A 1 85 ? -5.285 4.509 5.799 1.00 95.38 85 PHE A CA 1
ATOM 670 C C . PHE A 1 85 ? -4.399 5.676 6.231 1.00 95.38 85 PHE A C 1
ATOM 672 O O . PHE A 1 85 ? -4.766 6.841 6.091 1.00 95.38 85 PHE A O 1
ATOM 679 N N . HIS A 1 86 ? -3.189 5.356 6.690 1.00 95.25 86 HIS A N 1
ATOM 680 C CA . HIS A 1 86 ? -2.171 6.343 7.055 1.00 95.25 86 HIS A CA 1
ATOM 681 C C . HIS A 1 86 ? -0.824 5.962 6.466 1.00 95.25 86 HIS A C 1
ATOM 683 O O . HIS A 1 86 ? -0.4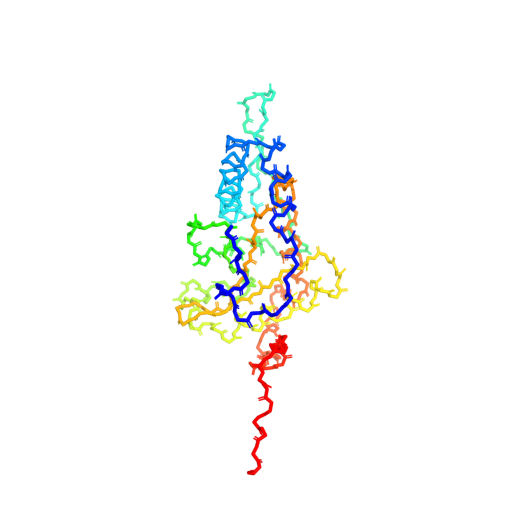06 4.811 6.564 1.00 95.25 86 HIS A O 1
ATOM 689 N N . LEU A 1 87 ? -0.113 6.924 5.881 1.00 96.00 87 LEU A N 1
ATOM 690 C CA . LEU A 1 87 ? 1.236 6.674 5.387 1.00 96.00 87 LEU A CA 1
ATOM 691 C C . LEU A 1 87 ? 2.194 6.468 6.555 1.00 96.00 87 LEU A C 1
ATOM 693 O O . LEU A 1 87 ? 2.265 7.281 7.474 1.00 96.00 87 LEU A O 1
ATOM 697 N N . ALA A 1 88 ? 2.953 5.377 6.488 1.00 93.94 88 ALA A N 1
ATOM 698 C CA . ALA A 1 88 ? 4.028 5.126 7.426 1.00 93.94 88 ALA A CA 1
ATOM 699 C C . ALA A 1 88 ? 5.243 5.958 7.049 1.00 93.94 88 ALA A C 1
ATOM 701 O O . ALA A 1 88 ? 5.808 6.613 7.910 1.00 93.94 88 ALA A O 1
ATOM 702 N N . PHE A 1 89 ? 5.627 5.993 5.776 1.00 92.56 89 PHE A N 1
ATOM 703 C CA . PHE A 1 89 ? 6.732 6.813 5.284 1.00 92.56 89 PHE A CA 1
ATOM 704 C C . PHE A 1 89 ? 6.301 7.561 4.029 1.00 92.56 89 PHE A C 1
ATOM 706 O O . PHE A 1 89 ? 5.511 7.042 3.240 1.00 92.56 89 PHE A O 1
ATOM 713 N N . GLU A 1 90 ? 6.860 8.753 3.831 1.00 93.38 90 GLU A N 1
ATOM 714 C CA . GLU A 1 90 ? 6.743 9.431 2.545 1.00 93.38 90 GLU A CA 1
ATOM 715 C C . GLU A 1 90 ? 7.407 8.583 1.445 1.00 93.38 90 GLU A C 1
ATOM 717 O O . GLU A 1 90 ? 8.442 7.952 1.697 1.00 93.38 90 GLU A O 1
ATOM 722 N N . PRO A 1 91 ? 6.822 8.527 0.236 1.00 89.56 91 PRO A N 1
ATOM 723 C CA . PRO A 1 91 ? 7.270 7.650 -0.838 1.00 89.56 91 PRO A CA 1
ATOM 724 C C . PRO A 1 91 ? 8.570 8.173 -1.469 1.00 89.56 91 PRO A C 1
ATOM 726 O O . PRO A 1 91 ? 8.572 8.798 -2.525 1.00 89.56 91 PRO A O 1
ATOM 729 N N . THR A 1 92 ? 9.700 7.910 -0.812 1.00 88.00 92 THR A N 1
ATOM 730 C CA . THR A 1 92 ? 11.053 8.241 -1.300 1.00 88.00 92 THR A CA 1
ATOM 731 C C . THR A 1 92 ? 11.708 7.097 -2.076 1.00 88.00 92 THR A C 1
ATOM 733 O O . THR A 1 92 ? 12.733 7.283 -2.729 1.00 88.00 92 THR A O 1
ATOM 736 N N . SER A 1 93 ? 11.124 5.899 -2.018 1.00 87.06 93 SER A N 1
ATOM 737 C CA . SER A 1 93 ? 11.633 4.673 -2.642 1.00 87.06 93 SER A CA 1
ATOM 738 C C . SER A 1 93 ? 10.574 4.034 -3.542 1.00 87.06 93 SER A C 1
ATOM 740 O O . SER A 1 93 ? 9.455 4.520 -3.621 1.00 87.06 93 SER A O 1
ATOM 742 N N . ALA A 1 94 ? 10.888 2.901 -4.174 1.00 90.25 94 ALA A N 1
ATOM 743 C CA . ALA A 1 94 ? 9.947 2.108 -4.978 1.00 90.25 94 ALA A CA 1
ATOM 744 C C . ALA A 1 94 ? 8.869 1.361 -4.155 1.00 90.25 94 ALA A C 1
ATOM 746 O O . ALA A 1 94 ? 8.275 0.388 -4.625 1.00 90.25 94 ALA A O 1
ATOM 747 N N . CYS A 1 95 ? 8.698 1.708 -2.880 1.00 92.81 95 CYS A N 1
ATOM 748 C CA . CYS A 1 95 ? 7.816 1.016 -1.952 1.00 92.81 95 CYS A CA 1
ATOM 749 C C . CYS A 1 95 ? 6.866 2.000 -1.282 1.00 92.81 95 CYS A C 1
ATOM 751 O O . CYS A 1 95 ? 7.299 3.015 -0.738 1.00 92.81 95 CYS A O 1
ATOM 753 N N . THR A 1 96 ? 5.589 1.642 -1.246 1.00 94.88 96 THR A N 1
ATOM 754 C CA . THR A 1 96 ? 4.576 2.360 -0.477 1.00 94.88 96 THR A CA 1
ATOM 755 C C . THR A 1 96 ? 4.434 1.692 0.884 1.00 94.88 96 THR A C 1
ATOM 757 O O . THR A 1 96 ? 4.168 0.489 0.965 1.00 94.88 96 THR A O 1
ATOM 760 N N . CYS A 1 97 ? 4.627 2.467 1.952 1.00 95.44 97 CYS A N 1
ATOM 761 C CA . CYS A 1 97 ? 4.547 1.987 3.328 1.00 95.44 97 CYS A CA 1
ATOM 762 C C . CYS A 1 97 ? 3.377 2.656 4.053 1.00 95.44 97 CYS A C 1
ATOM 764 O O . CYS A 1 97 ? 3.315 3.885 4.095 1.00 95.44 97 CYS A O 1
ATOM 766 N N . PHE A 1 98 ? 2.467 1.879 4.640 1.00 96.62 98 PHE A N 1
ATOM 767 C CA . PHE A 1 98 ? 1.239 2.411 5.240 1.00 96.62 98 PHE A CA 1
ATOM 768 C C . PHE A 1 98 ? 0.688 1.538 6.374 1.00 96.62 98 PHE A C 1
ATOM 770 O O . PHE A 1 98 ? 1.039 0.368 6.517 1.00 96.62 98 PHE A O 1
ATOM 777 N N . TRP A 1 99 ? -0.219 2.109 7.160 1.00 96.94 99 TRP A N 1
ATOM 778 C CA . TRP A 1 99 ? -1.078 1.415 8.111 1.00 96.94 99 TRP A CA 1
ATOM 779 C C . TRP A 1 99 ? -2.516 1.413 7.612 1.00 96.94 99 TRP A C 1
ATOM 781 O O . TRP A 1 99 ? -2.974 2.390 7.022 1.00 96.94 99 TRP A O 1
ATOM 791 N N . TRP A 1 100 ? -3.223 0.323 7.893 1.00 96.06 100 TRP A N 1
ATOM 792 C CA . TRP A 1 100 ? -4.681 0.307 7.913 1.00 96.06 100 TRP A CA 1
ATOM 793 C C . TRP A 1 100 ? -5.113 0.220 9.375 1.00 96.06 100 TRP A C 1
ATOM 795 O O . TRP A 1 100 ? -4.622 -0.650 10.101 1.00 96.06 100 TRP A O 1
ATOM 805 N N . VAL A 1 101 ? -5.978 1.133 9.813 1.00 94.69 101 VAL A N 1
ATOM 806 C CA . VAL A 1 101 ? -6.383 1.253 11.217 1.00 94.69 101 VAL A CA 1
ATOM 807 C C . VAL A 1 101 ? -7.876 0.923 11.356 1.00 94.69 101 VAL A C 1
ATOM 809 O O . VAL A 1 101 ? -8.708 1.572 10.703 1.00 94.69 101 VAL A O 1
ATOM 812 N N . PRO A 1 102 ? -8.240 -0.064 12.202 1.00 92.94 102 PRO A N 1
ATOM 813 C CA . PRO A 1 102 ? -9.635 -0.392 12.488 1.00 92.94 102 PRO A CA 1
ATOM 814 C C . PRO A 1 102 ? -10.405 0.829 12.985 1.00 92.94 102 PRO A C 1
ATOM 816 O O . PRO A 1 102 ? -9.849 1.608 13.754 1.00 92.94 102 PRO A O 1
ATOM 819 N N . TYR A 1 103 ? -11.679 0.959 12.599 1.00 90.62 103 TYR A N 1
ATOM 820 C CA . TYR A 1 103 ? -12.539 2.112 12.915 1.00 90.62 103 TYR A CA 1
ATOM 821 C C . TYR A 1 103 ? -12.427 2.570 14.378 1.00 90.62 103 TYR A C 1
ATOM 823 O O . TYR A 1 103 ? -12.032 3.697 14.660 1.00 90.62 103 TYR A O 1
ATOM 831 N N . ASP A 1 104 ? -12.656 1.648 15.302 1.00 89.19 104 ASP A N 1
ATOM 832 C CA . ASP A 1 104 ? -12.629 1.892 16.744 1.00 89.19 104 ASP A CA 1
ATOM 833 C C . ASP A 1 104 ? -11.233 2.266 17.308 1.00 89.19 104 ASP A C 1
ATOM 835 O O . ASP A 1 104 ? -11.134 2.787 18.418 1.00 89.19 104 ASP A O 1
ATOM 839 N N . LEU A 1 105 ? -10.140 1.966 16.591 1.00 90.94 105 LEU A N 1
ATOM 840 C CA . LEU A 1 105 ? -8.764 2.273 17.013 1.00 90.94 105 LEU A CA 1
ATOM 841 C C . LEU A 1 105 ? -8.289 3.638 16.486 1.00 90.94 105 LEU A C 1
ATOM 843 O O . LEU A 1 105 ? -7.289 4.167 16.973 1.00 90.94 105 LEU A O 1
ATOM 847 N N . ARG A 1 106 ? -8.996 4.234 15.515 1.00 91.25 106 ARG A N 1
ATOM 848 C CA . ARG A 1 106 ? -8.573 5.474 14.838 1.00 91.25 106 ARG A CA 1
ATOM 849 C C . ARG A 1 106 ? -8.462 6.662 15.782 1.00 91.25 106 ARG A C 1
ATOM 851 O O . ARG A 1 106 ? -7.496 7.414 15.687 1.00 91.25 106 ARG A O 1
ATOM 858 N N . GLU A 1 107 ? -9.397 6.810 16.718 1.00 91.12 107 GLU A N 1
ATOM 859 C CA . GLU A 1 107 ? -9.373 7.916 17.684 1.00 91.12 107 GLU A CA 1
ATOM 860 C C . GLU A 1 107 ? -8.098 7.876 18.541 1.00 91.12 107 GLU A C 1
ATOM 862 O O . GLU A 1 107 ? -7.362 8.861 18.635 1.00 91.12 107 GLU A O 1
ATOM 867 N N . ARG A 1 108 ? -7.777 6.701 19.096 1.00 91.50 108 ARG A N 1
ATOM 868 C CA . ARG A 1 108 ? -6.538 6.498 19.859 1.00 91.50 108 ARG A CA 1
ATOM 869 C C . ARG A 1 108 ? -5.303 6.657 18.983 1.00 91.50 108 ARG A C 1
ATOM 871 O O . ARG A 1 108 ? -4.335 7.265 19.425 1.00 91.50 108 ARG A O 1
ATOM 878 N N . PHE A 1 109 ? -5.336 6.166 17.746 1.00 93.19 109 PHE A N 1
ATOM 879 C CA . PHE A 1 109 ? -4.217 6.291 16.811 1.00 93.19 109 PHE A CA 1
ATOM 880 C C . PHE A 1 109 ? -3.858 7.754 16.537 1.00 93.19 109 PHE A C 1
ATOM 882 O O . PHE A 1 109 ? -2.678 8.095 16.514 1.00 93.19 109 PHE A O 1
ATOM 889 N N . MET A 1 110 ? -4.858 8.626 16.408 1.00 91.56 110 MET A N 1
ATOM 890 C CA . MET A 1 110 ? -4.650 10.064 16.215 1.00 91.56 110 MET A CA 1
ATOM 891 C C . MET A 1 110 ? -4.155 10.778 17.472 1.00 91.56 110 MET A C 1
ATOM 893 O O . MET A 1 110 ? -3.366 11.713 17.376 1.00 91.56 110 MET A O 1
ATOM 897 N N . LYS A 1 111 ? -4.610 10.344 18.652 1.00 93.44 111 LYS A N 1
ATOM 898 C CA . LYS A 1 111 ? -4.277 10.985 19.930 1.00 93.44 111 LYS A CA 1
ATOM 899 C C . LYS A 1 111 ? -2.919 10.555 20.490 1.00 93.44 111 LYS A C 1
ATOM 901 O O . LYS A 1 111 ? -2.159 11.390 20.966 1.00 93.44 111 LYS A O 1
ATOM 906 N N . GLU A 1 112 ? -2.647 9.254 20.486 1.00 92.62 112 GLU A N 1
ATOM 907 C CA . GLU A 1 112 ? -1.476 8.632 21.121 1.00 92.62 112 GLU A CA 1
ATOM 908 C C . GLU A 1 112 ? -0.342 8.364 20.115 1.00 92.62 112 GLU A C 1
ATOM 910 O O . GLU A 1 112 ? 0.818 8.214 20.499 1.00 92.62 112 GLU A O 1
ATOM 915 N N . GLY A 1 113 ? -0.664 8.324 18.819 1.00 91.69 113 GLY A N 1
ATOM 916 C CA . GLY A 1 113 ? 0.274 8.014 17.748 1.00 91.69 113 GLY A CA 1
ATOM 917 C C . GLY A 1 113 ? 0.537 6.510 17.571 1.00 91.69 113 GLY A C 1
ATOM 918 O O . GLY A 1 113 ? 0.176 5.682 18.412 1.00 91.69 113 GLY A O 1
ATOM 919 N N . PRO A 1 114 ? 1.205 6.122 16.470 1.00 91.62 114 PRO A N 1
ATOM 920 C CA . PRO A 1 114 ? 1.419 4.718 16.131 1.00 91.62 114 PRO A CA 1
ATOM 921 C C . PRO A 1 114 ? 2.284 3.985 17.164 1.00 91.62 114 PRO A C 1
ATOM 923 O O . PRO A 1 114 ? 1.999 2.837 17.494 1.00 91.62 114 PRO A O 1
ATOM 926 N N . HIS A 1 115 ? 3.323 4.632 17.705 1.00 91.19 115 HIS A N 1
ATOM 927 C CA . HIS A 1 115 ? 4.284 3.983 18.604 1.00 91.19 115 HIS A CA 1
ATOM 928 C C . HIS A 1 115 ? 3.629 3.456 19.894 1.00 91.19 115 HIS A C 1
ATOM 930 O O . HIS A 1 115 ? 3.916 2.335 20.314 1.00 91.19 115 HIS A O 1
ATOM 936 N N . ALA A 1 116 ? 2.697 4.220 20.475 1.00 90.75 116 ALA A N 1
ATOM 937 C CA . ALA A 1 116 ? 1.943 3.810 21.660 1.00 90.75 116 ALA A CA 1
ATOM 938 C C . ALA A 1 116 ? 1.078 2.561 21.406 1.00 90.75 116 ALA A C 1
ATOM 940 O O . ALA A 1 116 ? 0.920 1.724 22.292 1.00 90.75 116 ALA A O 1
ATOM 941 N N . LEU A 1 117 ? 0.589 2.398 20.172 1.00 91.19 117 LEU A N 1
ATOM 942 C CA . LEU A 1 117 ? -0.294 1.311 19.740 1.00 91.19 117 LEU A CA 1
ATOM 943 C C . LEU A 1 117 ? 0.449 0.143 19.080 1.00 91.19 117 LEU A C 1
ATOM 945 O O . LEU A 1 117 ? -0.123 -0.604 18.284 1.00 91.19 117 LEU A O 1
ATOM 949 N N . SER A 1 118 ? 1.744 -0.020 19.361 1.00 90.75 118 SER A N 1
ATOM 950 C CA . SER A 1 118 ? 2.586 -1.013 18.684 1.00 90.75 118 SER A CA 1
ATOM 951 C C . SER A 1 118 ? 2.033 -2.444 18.780 1.00 90.75 118 SER A C 1
ATOM 953 O O . SER A 1 118 ? 2.039 -3.183 17.791 1.00 90.75 118 SER A O 1
ATOM 955 N N . LYS A 1 119 ? 1.484 -2.833 19.940 1.00 89.75 119 LYS A N 1
ATOM 956 C CA . LYS A 1 119 ? 0.927 -4.180 20.169 1.00 89.75 119 LYS A CA 1
ATOM 957 C C . LYS A 1 119 ? -0.373 -4.403 19.394 1.00 89.75 119 LYS A C 1
ATOM 959 O O . LYS A 1 119 ? -0.573 -5.468 18.801 1.00 89.75 119 LYS A O 1
ATOM 964 N N . GLU A 1 120 ? -1.242 -3.402 19.381 1.00 91.06 120 GLU A N 1
ATOM 965 C CA . GLU A 1 120 ? -2.510 -3.414 18.664 1.00 91.06 120 GLU A CA 1
ATOM 966 C C . GLU A 1 120 ? -2.269 -3.458 17.153 1.00 91.06 120 GLU A C 1
ATOM 968 O O . GLU A 1 120 ? -2.800 -4.338 16.476 1.00 91.06 120 GLU A O 1
ATOM 973 N N . LEU A 1 121 ? -1.397 -2.590 16.630 1.00 92.75 121 LEU A N 1
ATOM 974 C CA . LEU A 1 121 ? -1.041 -2.553 15.209 1.00 92.75 121 LEU A CA 1
ATOM 975 C C . LEU A 1 121 ? -0.377 -3.856 14.750 1.00 92.75 121 LEU A C 1
ATOM 977 O O . LEU A 1 121 ? -0.688 -4.357 13.669 1.00 92.75 121 LEU A O 1
ATOM 981 N N . PHE A 1 122 ? 0.481 -4.454 15.583 1.00 92.25 122 PHE A N 1
ATOM 982 C CA . PHE A 1 122 ? 1.054 -5.770 15.301 1.00 92.25 122 PHE A CA 1
ATOM 983 C C . PHE A 1 122 ? -0.028 -6.853 15.210 1.00 92.25 122 PHE A C 1
ATOM 985 O O . PHE A 1 122 ? -0.030 -7.644 14.267 1.00 92.25 122 PHE A O 1
ATOM 992 N N . THR A 1 123 ? -0.986 -6.862 16.141 1.00 91.00 123 THR A N 1
ATOM 993 C CA . THR A 1 123 ? -2.109 -7.816 16.135 1.00 91.00 123 THR A CA 1
ATOM 994 C C . THR A 1 123 ? -2.994 -7.638 14.902 1.00 91.00 123 THR A C 1
ATOM 996 O O . THR A 1 123 ? -3.353 -8.625 14.253 1.00 91.00 123 THR A O 1
ATOM 999 N N . VAL A 1 124 ? -3.298 -6.389 14.537 1.00 92.50 124 VAL A N 1
ATOM 1000 C CA . VAL A 1 124 ? -4.049 -6.052 13.322 1.00 92.50 124 VAL A CA 1
ATOM 1001 C C . VAL A 1 124 ? -3.337 -6.598 12.087 1.00 92.50 124 VAL A C 1
ATOM 1003 O O . VAL A 1 124 ? -3.934 -7.358 11.322 1.00 92.50 124 VAL A O 1
ATOM 1006 N N . ALA A 1 125 ? -2.046 -6.297 11.936 1.00 93.38 125 ALA A N 1
ATOM 1007 C CA . ALA A 1 125 ? -1.257 -6.739 10.793 1.00 93.38 125 ALA A CA 1
ATOM 1008 C C . ALA A 1 125 ? -1.164 -8.273 10.699 1.00 93.38 125 ALA A C 1
ATOM 1010 O O . ALA A 1 125 ? -1.323 -8.842 9.619 1.00 93.38 125 ALA A O 1
ATOM 1011 N N . CYS A 1 126 ? -0.980 -8.961 11.829 1.00 91.12 126 CYS A N 1
ATOM 1012 C CA . CYS A 1 126 ? -0.918 -10.421 11.893 1.00 91.12 126 CYS A CA 1
ATOM 1013 C C . CYS A 1 126 ? -2.211 -11.087 11.417 1.00 91.12 126 CYS A C 1
ATOM 1015 O O . CYS A 1 126 ? -2.181 -11.951 10.535 1.00 91.12 126 CYS A O 1
ATOM 1017 N N . ARG A 1 127 ? -3.355 -10.671 11.971 1.00 91.19 127 ARG A N 1
ATOM 1018 C CA . ARG A 1 127 ? -4.652 -11.266 11.626 1.00 91.19 127 ARG A CA 1
ATOM 1019 C C . ARG A 1 127 ? -5.044 -10.983 10.188 1.00 91.19 127 ARG A C 1
ATOM 1021 O O . ARG A 1 127 ? -5.427 -11.907 9.475 1.00 91.19 127 ARG A O 1
ATOM 1028 N N . MET A 1 128 ? -4.888 -9.734 9.751 1.00 94.19 128 MET A N 1
ATOM 1029 C CA . MET A 1 128 ? -5.154 -9.364 8.364 1.00 94.19 128 MET A CA 1
ATOM 1030 C C . MET A 1 128 ? -4.258 -10.141 7.408 1.00 94.19 128 MET A C 1
ATOM 1032 O O . MET A 1 128 ? -4.748 -10.647 6.409 1.00 94.19 128 MET A O 1
ATOM 1036 N N . ARG A 1 129 ? -2.965 -10.309 7.717 1.00 94.12 129 ARG A N 1
ATOM 1037 C CA . ARG A 1 129 ? -2.053 -11.089 6.869 1.00 94.12 129 ARG A CA 1
ATOM 1038 C C . ARG A 1 129 ? -2.517 -12.536 6.736 1.00 94.12 129 ARG A C 1
ATOM 1040 O O . ARG A 1 129 ? -2.511 -13.066 5.631 1.00 94.12 129 ARG A O 1
ATOM 1047 N N . SER A 1 130 ? -2.923 -13.166 7.838 1.00 91.94 130 SER A N 1
ATOM 1048 C CA . SER A 1 130 ? -3.458 -14.532 7.813 1.00 91.94 130 SER A CA 1
ATOM 1049 C C . SER A 1 130 ? -4.724 -14.630 6.950 1.00 91.94 130 SER A C 1
ATOM 1051 O O . SER A 1 130 ? -4.847 -15.529 6.117 1.00 91.94 130 SER A O 1
ATOM 1053 N N . ALA A 1 131 ? -5.634 -13.659 7.071 1.00 92.81 131 ALA A N 1
ATOM 1054 C CA . ALA A 1 131 ? -6.851 -13.594 6.263 1.00 92.81 131 ALA A CA 1
ATOM 1055 C C . ALA A 1 131 ? -6.560 -13.366 4.767 1.00 92.81 131 ALA A C 1
ATOM 1057 O O . ALA A 1 131 ? -7.083 -14.087 3.926 1.00 92.81 131 ALA A O 1
ATOM 1058 N N . LEU A 1 132 ? -5.663 -12.435 4.428 1.00 94.69 132 LEU A N 1
ATOM 1059 C CA . LEU A 1 132 ? -5.261 -12.163 3.043 1.00 94.69 132 LEU A CA 1
ATOM 1060 C C . LEU A 1 132 ? -4.612 -13.390 2.383 1.00 94.69 132 LEU A C 1
ATOM 1062 O O . LEU A 1 132 ? -4.897 -13.694 1.227 1.00 94.69 132 LEU A O 1
ATOM 1066 N N . LEU A 1 133 ? -3.763 -14.112 3.125 1.00 93.94 133 LEU A N 1
ATOM 1067 C CA . LEU A 1 133 ? -3.097 -15.320 2.633 1.00 93.94 133 LEU A CA 1
ATOM 1068 C C . LEU A 1 133 ? -4.049 -16.510 2.498 1.00 93.94 133 LEU A C 1
ATOM 1070 O O . LEU A 1 133 ? -3.927 -17.263 1.538 1.00 93.94 133 LEU A O 1
ATOM 1074 N N . SER A 1 134 ? -4.973 -16.688 3.444 1.00 93.19 134 SER A N 1
ATOM 1075 C CA . SER A 1 134 ? -5.966 -17.770 3.383 1.00 93.19 134 SER A CA 1
ATOM 1076 C C . SER A 1 134 ? -7.000 -17.551 2.281 1.00 93.19 134 SER A C 1
ATOM 1078 O O . SER A 1 134 ? -7.395 -18.514 1.633 1.00 93.19 134 SER A O 1
ATOM 1080 N N . GLU A 1 135 ? -7.393 -16.301 2.021 1.00 94.25 135 GLU A N 1
ATOM 1081 C CA . GLU A 1 135 ? -8.238 -15.955 0.874 1.00 94.25 135 GLU A CA 1
ATOM 1082 C C . GLU A 1 135 ? -7.465 -16.032 -0.456 1.00 94.25 135 GLU A C 1
ATOM 1084 O O . GLU A 1 135 ? -8.050 -16.285 -1.505 1.00 94.25 135 GLU A O 1
ATOM 1089 N N . GLY A 1 136 ? -6.148 -15.800 -0.430 1.00 93.88 136 GLY A N 1
ATOM 1090 C CA . GLY A 1 136 ? -5.315 -15.717 -1.632 1.00 93.88 136 GLY A CA 1
ATOM 1091 C C . GLY A 1 136 ? -5.519 -14.427 -2.435 1.00 93.88 136 GLY A C 1
ATOM 1092 O O . GLY A 1 136 ? -5.100 -14.351 -3.587 1.00 93.88 136 GLY A O 1
ATOM 1093 N N . SER A 1 137 ? -6.153 -13.410 -1.842 1.00 91.19 137 SER A N 1
ATOM 1094 C CA . SER A 1 137 ? -6.507 -12.157 -2.517 1.00 91.19 137 SER A CA 1
ATOM 1095 C C . SER A 1 137 ? -5.324 -11.191 -2.646 1.00 91.19 137 SER A C 1
ATOM 1097 O O . SER A 1 137 ? -5.191 -10.519 -3.666 1.00 91.19 137 SER A O 1
ATOM 1099 N N . LEU A 1 138 ? -4.434 -11.139 -1.645 1.00 94.31 138 LEU A N 1
ATOM 1100 C CA . LEU A 1 138 ? -3.186 -10.367 -1.689 1.00 94.31 138 LEU A CA 1
ATOM 1101 C C . LEU A 1 138 ? -2.057 -11.060 -0.918 1.00 94.31 138 LEU A C 1
ATOM 1103 O O . LEU A 1 138 ? -2.221 -11.492 0.220 1.00 94.31 138 LEU A O 1
ATOM 1107 N N . MET A 1 139 ? -0.856 -11.055 -1.498 1.00 93.69 139 MET A N 1
ATOM 1108 C CA . MET A 1 139 ? 0.380 -11.466 -0.825 1.00 93.69 139 MET A CA 1
ATOM 1109 C C . MET A 1 139 ? 1.228 -10.244 -0.476 1.00 93.69 139 MET A C 1
ATOM 1111 O O . MET A 1 139 ? 2.176 -9.901 -1.179 1.00 93.69 139 MET A O 1
ATOM 1115 N N . ILE A 1 140 ? 0.891 -9.593 0.635 1.00 92.50 140 ILE A N 1
ATOM 1116 C CA . ILE A 1 140 ? 1.657 -8.463 1.170 1.00 92.50 140 ILE A CA 1
ATOM 1117 C C . ILE A 1 140 ? 2.240 -8.809 2.540 1.00 92.50 140 ILE A C 1
ATOM 1119 O O . ILE A 1 140 ? 1.653 -9.555 3.326 1.00 92.50 140 ILE A O 1
ATOM 1123 N N . SER A 1 141 ? 3.434 -8.289 2.814 1.00 90.94 141 SER A N 1
ATOM 1124 C CA . SER A 1 141 ? 4.101 -8.445 4.108 1.00 90.94 141 SER A CA 1
ATOM 1125 C C . SER A 1 141 ? 4.098 -7.123 4.864 1.00 90.94 141 SER A C 1
ATOM 1127 O O . SER A 1 141 ? 4.111 -6.045 4.264 1.00 90.94 141 SER A O 1
ATOM 1129 N N . PHE A 1 142 ? 4.101 -7.223 6.187 1.00 93.38 142 PHE A N 1
ATOM 1130 C CA . PHE A 1 142 ? 4.324 -6.093 7.073 1.00 93.38 142 PHE A CA 1
ATOM 1131 C C . PHE A 1 142 ? 5.689 -6.223 7.748 1.00 93.38 142 PHE A C 1
ATOM 1133 O O . PHE A 1 142 ? 6.238 -7.322 7.869 1.00 93.38 142 PHE A O 1
ATOM 1140 N N . TYR A 1 143 ? 6.225 -5.088 8.171 1.00 92.19 143 TYR A N 1
ATOM 1141 C CA . TYR A 1 143 ? 7.534 -4.961 8.797 1.00 92.19 143 TYR A CA 1
ATOM 1142 C C . TYR A 1 143 ? 7.424 -4.041 10.009 1.00 92.19 143 TYR A C 1
ATOM 1144 O O . TYR A 1 143 ? 6.495 -3.245 10.107 1.00 92.19 143 TYR A O 1
ATOM 1152 N N . SER A 1 144 ? 8.377 -4.143 10.923 1.00 91.25 144 SER A N 1
ATOM 1153 C CA . SER A 1 144 ? 8.540 -3.223 12.046 1.00 91.25 144 SER A CA 1
ATOM 1154 C C . SER A 1 144 ? 9.959 -2.673 12.027 1.00 91.25 144 SER A C 1
ATOM 1156 O O . SER A 1 144 ? 10.896 -3.404 11.701 1.00 91.25 144 SER A O 1
ATOM 1158 N N . THR A 1 145 ? 10.112 -1.406 12.382 1.00 90.12 145 THR A N 1
ATOM 1159 C CA . THR A 1 145 ? 11.405 -0.756 12.614 1.00 90.12 145 THR A CA 1
ATOM 1160 C C . THR A 1 145 ? 11.431 -0.173 14.023 1.00 90.12 145 THR A C 1
ATOM 1162 O O . THR A 1 145 ? 10.394 -0.104 14.683 1.00 90.12 145 THR A O 1
ATOM 1165 N N . ASP A 1 146 ? 12.600 0.275 14.480 1.00 85.56 146 ASP A N 1
ATOM 1166 C CA . ASP A 1 146 ? 12.724 0.941 15.785 1.00 85.56 146 ASP A CA 1
ATOM 1167 C C . ASP A 1 146 ? 11.889 2.231 15.845 1.00 85.56 146 ASP A C 1
ATOM 1169 O O . ASP A 1 146 ? 11.302 2.567 16.871 1.00 85.56 146 ASP A O 1
ATOM 1173 N N . GLU A 1 147 ? 11.774 2.929 14.712 1.00 87.81 147 GLU A N 1
ATOM 1174 C CA . GLU A 1 147 ? 10.994 4.162 14.596 1.00 87.81 147 GLU A CA 1
ATOM 1175 C C . GLU A 1 147 ? 9.486 3.913 14.481 1.00 87.81 147 GLU A C 1
ATOM 1177 O O . GLU A 1 147 ? 8.685 4.707 14.980 1.00 87.81 147 GLU A O 1
ATOM 1182 N N . LYS A 1 148 ? 9.076 2.851 13.770 1.00 90.25 148 LYS A N 1
ATOM 1183 C CA . LYS A 1 148 ? 7.679 2.644 13.369 1.00 90.25 148 LYS A CA 1
ATOM 1184 C C . LYS A 1 148 ? 7.213 1.208 13.622 1.00 90.25 148 LYS A C 1
ATOM 1186 O O . LYS A 1 148 ? 7.845 0.258 13.154 1.00 90.25 148 LYS A O 1
ATOM 1191 N N . PRO A 1 149 ? 6.068 1.036 14.309 1.00 92.19 149 PRO A N 1
ATOM 1192 C CA . PRO A 1 149 ? 5.487 -0.279 14.567 1.00 92.19 149 PRO A CA 1
ATOM 1193 C C . PRO A 1 149 ? 4.964 -0.911 13.275 1.00 92.19 149 PRO A C 1
ATOM 1195 O O . PRO A 1 149 ? 4.932 -0.263 12.232 1.00 92.19 149 PRO A O 1
ATOM 1198 N N . ALA A 1 150 ? 4.504 -2.160 13.367 1.00 93.94 150 ALA A N 1
ATOM 1199 C CA . ALA A 1 150 ? 4.036 -2.982 12.248 1.00 93.94 150 ALA A CA 1
ATOM 1200 C C . ALA A 1 150 ? 3.294 -2.191 11.148 1.00 93.94 150 ALA A C 1
ATOM 1202 O O . ALA A 1 150 ? 2.150 -1.786 11.338 1.00 93.94 150 ALA A O 1
ATOM 1203 N N . PHE A 1 151 ? 3.946 -1.987 9.999 1.00 95.56 151 PHE A N 1
ATOM 1204 C CA . PHE A 1 151 ? 3.416 -1.291 8.824 1.00 95.56 151 PHE A CA 1
ATOM 1205 C C . PHE A 1 151 ? 3.469 -2.192 7.588 1.00 95.56 151 PHE A C 1
ATOM 1207 O O . PHE A 1 151 ? 4.379 -3.008 7.427 1.00 95.56 151 PHE A O 1
ATOM 1214 N N . TRP A 1 152 ? 2.507 -2.029 6.686 1.00 96.25 152 TRP A N 1
ATOM 1215 C CA . TRP A 1 152 ? 2.465 -2.720 5.401 1.00 96.25 152 TRP A CA 1
ATOM 1216 C C . TRP A 1 152 ? 3.461 -2.105 4.433 1.00 96.25 152 TRP A C 1
ATOM 1218 O O . TRP A 1 152 ? 3.596 -0.884 4.389 1.00 96.25 152 TRP A O 1
ATOM 1228 N N . ARG A 1 153 ? 4.126 -2.936 3.627 1.00 94.56 153 ARG A N 1
ATOM 1229 C CA . ARG A 1 153 ? 5.026 -2.480 2.562 1.00 94.56 153 ARG A CA 1
ATOM 1230 C C . ARG A 1 153 ? 4.654 -3.146 1.245 1.00 94.56 153 ARG A C 1
ATOM 1232 O O . ARG A 1 153 ? 4.724 -4.369 1.128 1.00 94.56 153 ARG A O 1
ATOM 1239 N N . ILE A 1 154 ? 4.331 -2.330 0.247 1.00 94.19 154 ILE A N 1
ATOM 1240 C CA . ILE A 1 154 ? 4.011 -2.781 -1.109 1.00 94.19 154 ILE A CA 1
ATOM 1241 C C . ILE A 1 154 ? 5.097 -2.281 -2.068 1.00 94.19 154 ILE A C 1
ATOM 1243 O O . ILE A 1 154 ? 5.256 -1.070 -2.226 1.00 94.19 154 ILE A O 1
ATOM 1247 N N . PRO A 1 155 ? 5.885 -3.186 -2.675 1.00 93.12 155 PRO A N 1
ATOM 1248 C CA . PRO A 1 155 ? 6.858 -2.823 -3.694 1.00 93.12 155 PRO A CA 1
ATOM 1249 C C . PRO A 1 155 ? 6.178 -2.660 -5.062 1.00 93.12 155 PRO A C 1
ATOM 1251 O O . PRO A 1 155 ? 5.676 -3.629 -5.630 1.00 93.12 155 PRO A O 1
ATOM 1254 N N . ASN A 1 156 ? 6.226 -1.460 -5.638 1.00 91.38 156 ASN A N 1
ATOM 1255 C CA . ASN A 1 156 ? 5.590 -1.148 -6.923 1.00 91.38 156 ASN A CA 1
ATOM 1256 C C . ASN A 1 156 ? 6.525 -1.468 -8.099 1.00 91.38 156 ASN A C 1
ATOM 1258 O O . ASN A 1 156 ? 6.819 -0.612 -8.918 1.00 91.38 156 ASN A O 1
ATOM 1262 N N . ILE A 1 157 ? 7.063 -2.691 -8.148 1.00 92.12 157 ILE A N 1
ATOM 1263 C CA . ILE A 1 157 ? 8.125 -3.075 -9.100 1.00 92.12 157 ILE A CA 1
ATOM 1264 C C . ILE A 1 157 ? 7.559 -3.472 -10.469 1.00 92.12 157 ILE A C 1
ATOM 1266 O O . ILE A 1 157 ? 8.238 -3.327 -11.485 1.00 92.12 157 ILE A O 1
ATOM 1270 N N . ASN A 1 158 ? 6.341 -4.017 -10.500 1.00 91.31 158 ASN A N 1
ATOM 1271 C CA . ASN A 1 158 ? 5.731 -4.488 -11.737 1.00 91.31 158 ASN A CA 1
ATOM 1272 C C . ASN A 1 158 ? 5.304 -3.287 -12.602 1.00 91.31 158 ASN A C 1
ATOM 1274 O O . ASN A 1 158 ? 4.412 -2.562 -12.171 1.00 91.31 158 ASN A O 1
ATOM 1278 N N . PRO A 1 159 ? 5.875 -3.086 -13.805 1.00 86.31 159 PRO A N 1
ATOM 1279 C CA . PRO A 1 159 ? 5.506 -1.964 -14.667 1.00 86.31 159 PRO A CA 1
ATOM 1280 C C . PRO A 1 159 ? 4.087 -2.073 -15.244 1.00 86.31 159 PRO A C 1
ATOM 1282 O O . PRO A 1 159 ? 3.568 -1.082 -15.731 1.00 86.31 159 PRO A O 1
ATOM 1285 N N . GLU A 1 160 ? 3.461 -3.252 -15.191 1.00 88.44 160 GLU A N 1
ATOM 1286 C CA . GLU A 1 160 ? 2.091 -3.474 -15.681 1.00 88.44 160 GLU A CA 1
ATOM 1287 C C . GLU A 1 160 ? 1.020 -3.141 -14.624 1.00 88.44 160 GLU A C 1
ATOM 1289 O O . GLU A 1 160 ? -0.172 -3.396 -14.817 1.00 88.44 160 GLU A O 1
ATOM 1294 N N . ILE A 1 161 ? 1.423 -2.632 -13.453 1.00 90.38 161 ILE A N 1
ATOM 1295 C CA . ILE A 1 161 ? 0.463 -2.209 -12.437 1.00 90.38 161 ILE A CA 1
ATOM 1296 C C . ILE A 1 161 ? -0.264 -0.951 -12.924 1.00 90.38 161 ILE A C 1
ATOM 1298 O O . ILE A 1 161 ? 0.348 0.005 -13.383 1.00 90.38 161 ILE A O 1
ATOM 1302 N N . SER A 1 162 ? -1.592 -0.960 -12.837 1.00 90.25 162 SER A N 1
ATOM 1303 C CA . SER A 1 162 ? -2.434 0.149 -13.277 1.00 90.25 162 SER A CA 1
ATOM 1304 C C . SER A 1 162 ? -3.053 0.838 -12.066 1.00 90.25 162 SER A C 1
ATOM 1306 O O . SER A 1 162 ? -3.068 0.299 -10.953 1.00 90.25 162 SER A O 1
ATOM 1308 N N . HIS A 1 163 ? -3.628 2.016 -12.291 1.00 88.69 163 HIS A N 1
ATOM 1309 C CA . HIS A 1 163 ? -4.372 2.738 -11.264 1.00 88.69 163 HIS A CA 1
ATOM 1310 C C . HIS A 1 163 ? -5.549 1.916 -10.703 1.00 88.69 163 HIS A C 1
ATOM 1312 O O . HIS A 1 163 ? -5.867 2.006 -9.517 1.00 88.69 163 HIS A O 1
ATOM 1318 N N . GLU A 1 164 ? -6.171 1.066 -11.523 1.00 88.88 164 GLU A N 1
ATOM 1319 C CA . GLU A 1 164 ? -7.244 0.164 -11.091 1.00 88.88 164 GLU A CA 1
ATOM 1320 C C . GLU A 1 164 ? -6.729 -0.955 -10.192 1.00 88.88 164 GLU A C 1
ATOM 1322 O O . GLU A 1 164 ? -7.352 -1.259 -9.175 1.00 88.88 164 GLU A O 1
ATOM 1327 N N . HIS A 1 165 ? -5.566 -1.528 -10.520 1.00 92.69 165 HIS A N 1
ATOM 1328 C CA . HIS A 1 165 ? -4.912 -2.521 -9.673 1.00 92.69 165 HIS A CA 1
ATOM 1329 C C . HIS A 1 165 ? -4.569 -1.925 -8.299 1.00 92.69 165 HIS A C 1
ATOM 1331 O O . HIS A 1 165 ? -4.858 -2.540 -7.273 1.00 92.69 165 HIS A O 1
ATOM 1337 N N . MET A 1 166 ? -4.024 -0.703 -8.261 1.00 92.56 166 MET A N 1
ATOM 1338 C CA . MET A 1 166 ? -3.722 0.007 -7.009 1.00 92.56 166 MET A CA 1
ATOM 1339 C C . MET A 1 166 ? -4.984 0.288 -6.184 1.00 92.56 166 MET A C 1
ATOM 1341 O O . MET A 1 166 ? -5.001 0.048 -4.975 1.00 92.56 166 MET A O 1
ATOM 1345 N N . TRP A 1 167 ? -6.073 0.710 -6.832 1.00 91.50 167 TRP A N 1
ATOM 1346 C CA . TRP A 1 167 ? -7.358 0.903 -6.160 1.00 91.50 167 TRP A CA 1
ATOM 1347 C C . TRP A 1 167 ? -7.936 -0.410 -5.616 1.00 91.50 167 TRP A C 1
ATOM 1349 O O . TRP A 1 167 ? -8.402 -0.474 -4.478 1.00 91.50 167 TRP A O 1
ATOM 1359 N N . ALA A 1 168 ? -7.865 -1.491 -6.398 1.00 91.69 168 ALA A N 1
ATOM 1360 C CA . ALA A 1 168 ? -8.311 -2.815 -5.979 1.00 91.69 168 ALA A CA 1
ATOM 1361 C C . ALA A 1 168 ? -7.548 -3.312 -4.742 1.00 91.69 168 ALA A C 1
ATOM 1363 O O . ALA A 1 168 ? -8.170 -3.873 -3.840 1.00 91.69 168 ALA A O 1
ATOM 1364 N N . ILE A 1 169 ? -6.240 -3.040 -4.649 1.00 94.44 169 ILE A N 1
ATOM 1365 C CA . ILE A 1 169 ? -5.442 -3.348 -3.455 1.00 94.44 169 ILE A CA 1
ATOM 1366 C C . ILE A 1 169 ? -6.035 -2.665 -2.214 1.00 94.44 169 ILE A C 1
ATOM 1368 O O . ILE A 1 169 ? -6.263 -3.342 -1.211 1.00 94.44 169 ILE A O 1
ATOM 1372 N N . LEU A 1 170 ? -6.341 -1.361 -2.273 1.00 93.19 170 LEU A N 1
ATOM 1373 C CA . LEU A 1 170 ? -6.946 -0.642 -1.139 1.00 93.19 170 LEU A CA 1
ATOM 1374 C C . LEU A 1 170 ? -8.292 -1.242 -0.742 1.00 93.19 170 LEU A C 1
ATOM 1376 O O . LEU A 1 170 ? -8.545 -1.461 0.442 1.00 93.19 170 LEU A O 1
ATOM 1380 N N . LYS A 1 171 ? -9.134 -1.568 -1.728 1.00 91.56 171 LYS A N 1
ATOM 1381 C CA . LYS A 1 171 ? -10.437 -2.196 -1.480 1.00 91.56 171 LYS A CA 1
ATOM 1382 C C . LYS A 1 171 ? -10.302 -3.550 -0.798 1.00 91.56 171 LYS A C 1
ATOM 1384 O O . LYS A 1 171 ? -11.017 -3.810 0.167 1.00 91.56 171 LYS A O 1
ATOM 1389 N N . ILE A 1 172 ? -9.379 -4.397 -1.257 1.00 94.19 172 ILE A N 1
ATOM 1390 C CA . ILE A 1 172 ? -9.144 -5.712 -0.653 1.00 94.19 172 ILE A CA 1
ATOM 1391 C C . ILE A 1 172 ? -8.647 -5.548 0.784 1.00 94.19 172 ILE A C 1
ATOM 1393 O O . ILE A 1 172 ? -9.209 -6.169 1.685 1.00 94.19 172 ILE A O 1
ATOM 1397 N N . VAL A 1 173 ? -7.652 -4.684 1.017 1.00 95.06 173 VAL A N 1
ATOM 1398 C CA . VAL A 1 173 ? -7.122 -4.432 2.366 1.00 95.06 173 VAL A CA 1
ATOM 1399 C C . VAL A 1 173 ? -8.220 -3.916 3.292 1.00 95.06 173 VAL A C 1
ATOM 1401 O O . VAL A 1 173 ? -8.366 -4.433 4.396 1.00 95.06 173 VAL A O 1
ATOM 1404 N N . ASN A 1 174 ? -9.032 -2.958 2.842 1.00 93.25 174 ASN A N 1
ATOM 1405 C CA . ASN A 1 174 ? -10.104 -2.390 3.651 1.00 93.25 174 ASN A CA 1
ATOM 1406 C C . ASN A 1 174 ? -11.214 -3.409 3.950 1.00 93.25 174 ASN A C 1
ATOM 1408 O O . ASN A 1 174 ? -11.650 -3.537 5.091 1.00 93.25 174 ASN A O 1
ATOM 1412 N N . ARG A 1 175 ? -11.637 -4.189 2.948 1.00 91.69 175 ARG A N 1
ATOM 1413 C CA . ARG A 1 175 ? -12.636 -5.256 3.106 1.00 91.69 175 ARG A CA 1
ATOM 1414 C C . ARG A 1 175 ? -12.156 -6.332 4.079 1.00 91.69 175 ARG A C 1
ATOM 1416 O O . ARG A 1 175 ? -12.904 -6.714 4.973 1.00 91.69 175 ARG A O 1
ATOM 1423 N N . VAL A 1 176 ? -10.923 -6.819 3.919 1.00 93.00 176 VAL A N 1
ATOM 1424 C CA . VAL A 1 176 ? -10.355 -7.839 4.817 1.00 93.00 176 VAL A CA 1
ATOM 1425 C C . VAL A 1 176 ? -10.130 -7.268 6.214 1.00 93.00 176 VAL A C 1
ATOM 1427 O O . VAL A 1 176 ? -10.387 -7.949 7.203 1.00 93.00 176 VAL A O 1
ATOM 1430 N N . GLY A 1 177 ? -9.731 -6.001 6.310 1.00 92.38 177 GLY A N 1
ATOM 1431 C CA . GLY A 1 177 ? -9.642 -5.279 7.571 1.00 92.38 177 GLY A CA 1
ATOM 1432 C C . GLY A 1 177 ? -10.973 -5.271 8.321 1.00 92.38 177 GLY A C 1
ATOM 1433 O O . GLY A 1 177 ? -11.021 -5.722 9.464 1.00 92.38 177 GLY A O 1
ATOM 1434 N N . HIS A 1 178 ? -12.061 -4.854 7.667 1.00 90.81 178 HIS A N 1
ATOM 1435 C CA . HIS A 1 178 ? -13.412 -4.865 8.247 1.00 90.81 178 HIS A CA 1
ATOM 1436 C C . HIS A 1 178 ? -13.920 -6.272 8.564 1.00 90.81 178 HIS A C 1
ATOM 1438 O O . HIS A 1 178 ? -14.589 -6.470 9.572 1.00 90.81 178 HIS A O 1
ATOM 1444 N N . PHE A 1 179 ? -13.573 -7.271 7.751 1.00 89.75 179 PHE A N 1
ATOM 1445 C CA . PHE A 1 179 ? -13.895 -8.669 8.043 1.00 89.75 179 PHE A CA 1
ATOM 1446 C C . PHE A 1 179 ? -13.209 -9.159 9.332 1.00 89.75 179 PHE A C 1
ATOM 1448 O O . PHE A 1 179 ? -13.835 -9.799 10.180 1.00 89.75 179 PHE A O 1
ATOM 1455 N N . CYS A 1 180 ? -11.924 -8.840 9.513 1.00 89.62 180 CYS A N 1
ATOM 1456 C CA . CYS A 1 180 ? -11.177 -9.204 10.717 1.00 89.62 180 CYS A CA 1
ATOM 1457 C C . CYS A 1 180 ? -11.603 -8.385 11.946 1.00 89.62 180 CYS A C 1
ATOM 1459 O O . CYS A 1 180 ? -11.656 -8.922 13.059 1.00 89.62 180 CYS A O 1
ATOM 1461 N N . PHE A 1 181 ? -11.899 -7.102 11.742 1.00 90.44 181 PHE A N 1
ATOM 1462 C CA . PHE A 1 181 ? -12.209 -6.120 12.776 1.00 90.44 181 PHE A CA 1
ATOM 1463 C C . PHE A 1 181 ? -13.456 -5.309 12.398 1.00 90.44 181 PHE A C 1
ATOM 1465 O O . PHE A 1 181 ? -13.331 -4.152 11.987 1.00 90.44 181 PHE A O 1
ATOM 1472 N N . PRO A 1 182 ? -14.659 -5.891 12.548 1.00 88.06 182 PRO A N 1
ATOM 1473 C CA . PRO A 1 182 ? -15.890 -5.155 12.301 1.00 88.06 182 PRO A CA 1
ATOM 1474 C C . PRO A 1 182 ? -16.014 -3.970 13.274 1.00 88.06 182 PRO A C 1
ATOM 1476 O O . PRO A 1 182 ? -15.626 -4.123 14.444 1.00 88.06 182 PRO A O 1
ATOM 1479 N N . PRO A 1 183 ? -16.562 -2.821 12.838 1.00 86.19 183 PRO A N 1
ATOM 1480 C CA . PRO A 1 183 ? -16.790 -1.665 13.707 1.00 86.19 183 PRO A CA 1
ATOM 1481 C C . PRO A 1 183 ? -17.561 -2.037 14.985 1.00 86.19 183 PRO A C 1
ATOM 1483 O O . PRO A 1 183 ? -18.489 -2.845 14.943 1.00 86.19 183 PRO A O 1
ATOM 1486 N N . GLY A 1 184 ? -17.168 -1.477 16.130 1.00 81.12 184 GLY A N 1
ATOM 1487 C CA . GLY A 1 184 ? -17.796 -1.696 17.436 1.00 81.12 184 GLY A CA 1
ATOM 1488 C C . GLY A 1 184 ? -17.391 -2.981 18.170 1.00 81.12 184 GLY A C 1
ATOM 1489 O O . GLY A 1 184 ? -17.840 -3.201 19.296 1.00 81.12 184 GLY A O 1
ATOM 1490 N N . THR A 1 185 ? -16.555 -3.849 17.588 1.00 78.56 185 THR A N 1
ATOM 1491 C CA . THR A 1 185 ? -16.252 -5.168 18.185 1.00 78.56 185 THR A CA 1
ATOM 1492 C C . THR A 1 185 ? -15.056 -5.188 19.133 1.00 78.56 185 THR A C 1
ATOM 1494 O O . THR A 1 185 ? -14.939 -6.124 19.930 1.00 78.56 185 THR A O 1
ATOM 1497 N N . ARG A 1 186 ? -14.140 -4.213 19.041 1.00 77.44 186 ARG A N 1
ATOM 1498 C CA . ARG A 1 186 ? -12.880 -4.176 19.817 1.00 77.44 186 ARG A CA 1
ATOM 1499 C C . ARG A 1 186 ? -12.076 -5.477 19.830 1.00 77.44 186 ARG A C 1
ATOM 1501 O O . ARG A 1 186 ? -11.393 -5.818 20.794 1.00 77.44 186 ARG A O 1
ATOM 1508 N N . LYS A 1 187 ? -12.130 -6.227 18.725 1.00 72.81 187 LYS A N 1
ATOM 1509 C CA . LYS A 1 187 ? -11.580 -7.590 18.627 1.00 72.81 187 LYS A CA 1
ATOM 1510 C C . LYS A 1 187 ? -10.069 -7.698 18.878 1.00 72.81 187 LYS A C 1
ATOM 1512 O O . LYS A 1 187 ? -9.608 -8.795 19.184 1.00 72.81 187 LYS A O 1
ATOM 1517 N N . TRP A 1 188 ? -9.301 -6.614 18.742 1.00 70.69 188 TRP A N 1
ATOM 1518 C CA . TRP A 1 188 ? -7.856 -6.612 19.017 1.00 70.69 188 TRP A CA 1
ATOM 1519 C C . TRP A 1 188 ? -7.518 -6.720 20.514 1.00 70.69 188 TRP A C 1
ATOM 1521 O O . TRP A 1 188 ? -6.404 -7.118 20.833 1.00 70.69 188 TRP A O 1
ATOM 1531 N N . GLU A 1 189 ? -8.451 -6.421 21.427 1.00 71.94 189 GLU A N 1
ATOM 1532 C CA . GLU A 1 189 ? -8.220 -6.524 22.880 1.00 71.94 189 GLU A CA 1
ATOM 1533 C C . GLU A 1 189 ? -8.255 -7.976 23.385 1.00 71.94 189 GLU A C 1
ATOM 1535 O O . GLU A 1 189 ? -7.613 -8.300 24.381 1.00 71.94 189 GLU A O 1
ATOM 1540 N N . LYS A 1 190 ? -8.998 -8.860 22.702 1.00 64.31 190 LYS A N 1
ATOM 1541 C CA . LYS A 1 190 ? -9.298 -10.217 23.192 1.00 64.31 190 LYS A CA 1
ATOM 1542 C C . LYS A 1 190 ? -8.262 -11.272 22.801 1.00 64.31 190 LYS A C 1
ATOM 1544 O O . LYS A 1 190 ? -7.962 -12.130 23.621 1.00 64.31 190 LYS A O 1
ATOM 1549 N N . ASP A 1 191 ? -7.660 -11.182 21.609 1.00 64.50 191 ASP A N 1
ATOM 1550 C CA . ASP A 1 191 ? -6.612 -12.130 21.183 1.00 64.50 191 ASP A CA 1
ATOM 1551 C C . ASP A 1 191 ? -5.404 -11.399 20.569 1.00 64.50 191 ASP A C 1
ATOM 1553 O O . ASP A 1 191 ? -5.180 -11.404 19.353 1.00 64.50 191 ASP A O 1
ATOM 1557 N N . LEU A 1 192 ? -4.636 -10.723 21.426 1.00 65.75 192 LEU A N 1
ATOM 1558 C CA . LEU A 1 192 ? -3.359 -10.113 21.053 1.00 65.75 192 LEU A CA 1
ATOM 1559 C C . LEU A 1 192 ? -2.414 -11.189 20.497 1.00 65.75 192 LEU A C 1
ATOM 1561 O O . LEU A 1 192 ? -2.046 -12.120 21.215 1.00 65.75 192 LEU A O 1
ATOM 1565 N N . CYS A 1 193 ? -1.993 -11.048 19.237 1.00 64.75 193 CYS A N 1
ATOM 1566 C CA . CYS A 1 193 ? -0.963 -11.920 18.670 1.00 64.75 193 CYS A CA 1
ATOM 1567 C C . CYS A 1 193 ? 0.363 -11.630 19.372 1.00 64.75 193 CYS A C 1
ATOM 1569 O O . CYS A 1 193 ? 0.816 -10.481 19.403 1.00 64.75 193 CYS A O 1
ATOM 1571 N N . ARG A 1 194 ? 1.013 -12.661 19.919 1.00 57.75 194 ARG A N 1
ATOM 1572 C CA . ARG A 1 194 ? 2.317 -12.475 20.565 1.00 57.75 194 ARG A CA 1
ATOM 1573 C C . ARG A 1 194 ? 3.419 -12.348 19.503 1.00 57.75 194 ARG A C 1
ATOM 1575 O O . ARG A 1 194 ? 3.391 -13.081 18.507 1.00 57.75 194 ARG A O 1
ATOM 1582 N N . PRO A 1 195 ? 4.419 -11.463 19.693 1.00 50.16 195 PRO A N 1
ATOM 1583 C CA . PRO A 1 195 ? 5.596 -11.418 18.830 1.00 50.16 195 PRO A CA 1
ATOM 1584 C C . PRO A 1 195 ? 6.276 -12.798 18.806 1.00 50.16 195 PRO A C 1
ATOM 1586 O O . PRO A 1 195 ? 6.810 -13.245 19.816 1.00 50.16 195 PRO A O 1
ATOM 1589 N N . GLY A 1 196 ? 6.189 -13.499 17.670 1.00 54.22 196 GLY A N 1
ATOM 1590 C CA . GLY A 1 196 ? 6.701 -14.867 17.494 1.00 54.22 196 GLY A CA 1
ATOM 1591 C C . GLY A 1 196 ? 5.688 -15.873 16.935 1.00 54.22 196 GLY A C 1
ATOM 1592 O O . GLY A 1 196 ? 6.097 -16.816 16.266 1.00 54.22 196 GLY A O 1
ATOM 1593 N N . GLU A 1 197 ? 4.381 -15.652 17.110 1.00 51.94 197 GLU A N 1
ATOM 1594 C CA . GLU A 1 197 ? 3.335 -16.557 16.587 1.00 51.94 197 GLU A CA 1
ATOM 1595 C C . GLU A 1 197 ? 3.089 -16.373 15.081 1.00 51.94 197 GLU A C 1
ATOM 1597 O O . GLU A 1 197 ? 2.748 -17.319 14.374 1.00 51.94 197 GLU A O 1
ATOM 1602 N N . CYS A 1 198 ? 3.301 -15.158 14.568 1.00 47.56 198 CYS A N 1
ATOM 1603 C CA . CYS A 1 198 ? 3.065 -14.800 13.163 1.00 47.56 198 CYS A CA 1
ATOM 1604 C C . CYS A 1 198 ? 4.344 -14.431 12.397 1.00 47.56 198 CYS A C 1
ATOM 1606 O O . CYS A 1 198 ? 4.281 -14.003 11.240 1.00 47.56 198 CYS A O 1
ATOM 1608 N N . ALA A 1 199 ? 5.512 -14.589 13.026 1.00 42.22 199 ALA A N 1
ATOM 1609 C CA . ALA A 1 199 ? 6.775 -14.486 12.318 1.00 42.22 199 ALA A CA 1
ATOM 1610 C C . ALA A 1 199 ? 6.863 -15.668 11.346 1.00 42.22 199 ALA A C 1
ATOM 1612 O O . ALA A 1 199 ? 6.954 -16.826 11.754 1.00 42.22 199 ALA A O 1
ATOM 1613 N N . VAL A 1 200 ? 6.862 -15.381 10.041 1.00 41.22 200 VAL A N 1
ATOM 1614 C CA . VAL A 1 200 ? 7.444 -16.316 9.075 1.00 41.22 200 VAL A CA 1
ATOM 1615 C C . VAL A 1 200 ? 8.837 -16.602 9.603 1.00 41.22 200 VAL A C 1
ATOM 1617 O O . VAL A 1 200 ? 9.629 -15.667 9.689 1.00 41.22 200 VAL A O 1
ATOM 1620 N N . ARG A 1 201 ? 9.101 -17.852 10.015 1.00 31.41 201 ARG A N 1
ATOM 1621 C CA . ARG A 1 201 ? 10.438 -18.305 10.411 1.00 31.41 201 ARG A CA 1
ATOM 1622 C C . ARG A 1 201 ? 11.411 -17.765 9.371 1.00 31.41 201 ARG A C 1
ATOM 1624 O O . ARG A 1 201 ? 11.442 -18.268 8.244 1.00 31.41 201 ARG A O 1
ATOM 1631 N N . SER A 1 202 ? 12.179 -16.739 9.725 1.00 35.84 202 SER A N 1
ATOM 1632 C CA . SER A 1 202 ? 13.367 -16.385 8.977 1.00 35.84 202 SER A CA 1
ATOM 1633 C C . SER A 1 202 ? 14.268 -17.599 9.131 1.00 35.84 202 SER A C 1
ATOM 1635 O O . SER A 1 202 ? 14.884 -17.831 10.167 1.00 35.84 202 SER A O 1
ATOM 1637 N N . ARG A 1 203 ? 14.261 -18.477 8.126 1.00 37.94 203 ARG A N 1
ATOM 1638 C CA . ARG A 1 203 ? 15.327 -19.459 7.987 1.00 37.94 203 ARG A CA 1
ATOM 1639 C C . ARG A 1 203 ? 16.594 -18.636 7.848 1.00 37.94 203 ARG A C 1
ATOM 1641 O O . ARG A 1 203 ? 16.784 -18.044 6.796 1.00 37.94 203 ARG A O 1
ATOM 1648 N N . LEU A 1 204 ? 17.337 -18.533 8.946 1.00 39.53 204 LEU A N 1
ATOM 1649 C CA . LEU A 1 204 ? 18.790 -18.427 9.071 1.00 39.53 204 LEU A CA 1
ATOM 1650 C C . LEU A 1 204 ? 19.126 -18.140 10.546 1.00 39.53 204 LEU A C 1
ATOM 1652 O O . LEU A 1 204 ? 19.551 -17.055 10.921 1.00 39.53 204 LEU A O 1
ATOM 1656 N N . SER A 1 205 ? 18.958 -19.151 11.390 1.00 32.62 205 SER A N 1
ATOM 1657 C CA . SER A 1 205 ? 19.919 -19.398 12.461 1.00 32.62 205 SER A CA 1
ATOM 1658 C C . SER A 1 205 ? 20.418 -20.822 12.255 1.00 32.62 205 SER A C 1
ATOM 1660 O O . SER A 1 205 ? 19.708 -21.798 12.496 1.00 32.62 205 SER A O 1
ATOM 1662 N N . SER A 1 206 ? 21.613 -20.945 11.677 1.00 36.06 206 SER A N 1
ATOM 1663 C CA . SER A 1 206 ? 22.332 -22.217 11.684 1.00 36.06 206 SER A CA 1
ATOM 1664 C C . SER A 1 206 ? 22.502 -22.654 13.141 1.00 36.06 206 SER A C 1
ATOM 1666 O O . SER A 1 206 ? 22.873 -21.815 13.967 1.00 36.06 206 SER A O 1
ATOM 1668 N N . PRO A 1 207 ? 22.241 -23.924 13.491 1.00 35.41 207 PRO A N 1
ATOM 1669 C CA . PRO A 1 207 ? 22.594 -24.417 14.809 1.00 35.41 207 PRO A CA 1
ATOM 1670 C C . PRO A 1 207 ? 24.117 -24.356 14.937 1.00 35.41 207 PRO A C 1
ATOM 1672 O O . PRO A 1 207 ? 24.840 -24.906 14.104 1.00 35.41 207 PRO A O 1
ATOM 1675 N N . ALA A 1 208 ? 24.593 -23.645 15.957 1.00 41.25 208 ALA A N 1
ATOM 1676 C CA . ALA A 1 208 ? 25.975 -23.733 16.389 1.00 41.25 208 ALA A CA 1
ATOM 1677 C C . ALA A 1 208 ? 26.263 -25.201 16.734 1.00 41.25 208 ALA A C 1
ATOM 1679 O O . ALA A 1 208 ? 25.743 -25.734 17.712 1.00 41.25 208 ALA A O 1
ATOM 1680 N N . LEU A 1 209 ? 27.042 -25.863 15.884 1.00 37.09 209 LEU A N 1
ATOM 1681 C CA . LEU A 1 209 ? 27.705 -27.115 16.210 1.00 37.09 209 LEU A CA 1
ATOM 1682 C C . LEU A 1 209 ? 28.963 -26.751 16.997 1.00 37.09 209 LEU A C 1
ATOM 1684 O O . LEU A 1 209 ? 29.919 -26.280 16.398 1.00 37.09 209 LEU A O 1
ATOM 1688 N N . ASN A 1 210 ? 28.925 -26.956 18.311 1.00 32.72 210 ASN A N 1
ATOM 1689 C CA . ASN A 1 210 ? 30.088 -27.278 19.143 1.00 32.72 210 ASN A CA 1
ATOM 1690 C C . ASN A 1 210 ? 29.680 -28.498 19.988 1.00 32.72 210 ASN A C 1
ATOM 1692 O O . ASN A 1 210 ? 28.504 -28.620 20.355 1.00 32.72 210 ASN A O 1
ATOM 1696 N N . PRO A 1 211 ? 30.599 -29.437 20.226 1.00 44.69 211 PRO A N 1
ATOM 1697 C CA . PRO A 1 211 ? 31.588 -29.249 21.289 1.00 44.69 211 PRO A CA 1
ATOM 1698 C C . PRO A 1 211 ? 32.990 -28.895 20.792 1.00 44.69 211 PRO A C 1
ATOM 1700 O O . PRO A 1 211 ? 33.413 -29.446 19.752 1.00 44.69 211 PRO A O 1
#

pLDDT: mean 82.39, std 16.71, range [31.41, 97.25]

Radius of gyration: 21.56 Å; chains: 1; bounding box: 64×46×49 Å

Secondary structure (DSSP, 8-state):
--GGGGSS-SS---HHHHHHHHHHHHHHHHHHHHHHHHHHHHHHHHHHHHHTTEE--EETTTTEEPP-EE---SSSSTTTTTT-EEESS-S-SSEEEEEE--GGGHHHHHHHHHHHTHHHHHHHHHHHHHHHHHHTS---EEE--SSS-SEEEEE---TT--HHHHHHHHHHHHHHHHHHS-TT--TTTTSPPPTTTS----S--------

InterPro domains:
  IPR015424 Pyridoxal phosphate-dependent transferase [SSF53383] (8-176)

Organism: Perkinsus olseni (NCBI:txid32597)

Sequence (211 aa):
LDTVYCSSMSGRKADAFKAWILWKKMGDCGMANRVRLVYTHTQEFAAMLRSFPVRKQFDEAQQLYEDPIVEKGPSDVEGANDNAFHLAFEPTSACTCFWWVPYDLRERFMKEGPHALSKELFTVACRMRSALLSEGSLMISFYSTDEKPAFWRIPNINPEISHEHMWAILKIVNRVGHFCFPPGTRKWEKDLCRPGECAVRSRLSSPALNP

Foldseek 3Di:
DDCCVVDPDNDDDPPVVVVVVVCVVQPPVNVVVLQVLLLVVLQLLVVCLVQPPWDFDQDPVVRDTDDTDRDDAPDPDPCQTPNQKDFPDDSPDSKTKIAGAGSVCVVVCVVVNQVVCQQLSVQLQLQLCVQCVVVVVDNWAWDQDPVGHTITMDRSNDSPQDPVNSSSVVVSSRNSSCVSHPPPPVNSVPDGDDVPPRDPPPPDDDPDDDD